Protein 5MX9 (pdb70)

Radius of gyration: 18.73 Å; Cα contacts (8 Å, |Δi|>4): 719; chains: 1; bounding box: 42×49×56 Å

Secondary structure (DSSP, 8-state):
-PPBPS-TT-EESS-TTTS--EEEEEEEE-S--GGGSGGGT-SS-S-TTGGG-TT-EEESSEE-S-SSHHHHHHHHT-SSHHHH--TTTGGGB--HHHHHHHTT-EEEEEESSS--TTTTTTS-GGGEEE-SSTTT-S---SSTT----GGGGGTTHHHHHHHTTTS-EEEEEE--TT--S-GGGSS-GGG--SSS---SS-GGGS-HHHHHHHHHHHHHHHHHHHHHHHHHHHTTTTTSEEEEEEEES---EESGGG-EES---TTT--GGGTB--EEEEESSTTS-BPPTT--EEGGGHHHHHHHHTTEE-GGGTT---SB-

Foldseek 3Di:
DAQAEAFPVKDQPDFLVHDFAAEEEEEAAAAAFLQCDVVQPNPDHLQVLLVPDPFKFKANAEWFLFQHQLRGLLQLFALQHSVRDDSVCSLRYDTLVNVCVVNPAAAAEEALADASSNNCVVPDPVRYYYQQACVQFVAQPLDPVSGGALLSVLPPVVVVCVVVPSGHYYYYRYHNQQAAPQLQRLDHCVLLPDDDADGDRPLLPDDQVNLVSSSSSSSNSVSVSQSVVVVSQVVCVVRHWYKYKYKYNWHFDRQVVHDGGIRDGPVDGDRRGIRIMMMMGTDDVVWAFDDSHPNYYSSQNSVQVCVSSNMDGPSCNPPDHRTD

Solvent-accessible surface area: 13121 Å² total; per-residue (Å²): 121,111,41,85,105,43,0,153,88,11,76,6,79,35,96,36,111,117,50,80,20,19,0,0,0,0,0,0,0,1,0,2,11,7,61,11,0,39,72,41,66,48,84,58,95,0,0,40,64,2,50,166,29,133,62,31,13,20,0,38,92,4,49,0,1,1,7,31,12,52,73,0,0,11,4,1,0,11,1,40,5,60,145,101,19,62,63,110,53,16,92,112,25,1,10,0,0,14,0,0,48,107,50,49,4,13,2,5,0,22,0,1,19,32,67,5,63,15,4,9,75,75,18,73,93,110,27,60,76,54,17,80,47,70,125,53,1,100,43,4,136,73,16,125,89,92,27,8,15,18,35,0,0,21,71,35,0,71,108,39,5,82,85,29,104,38,99,1,0,0,0,0,0,0,1,38,6,1,57,8,50,10,2,32,64,38,16,17,152,132,29,49,145,25,107,84,43,21,137,27,100,98,9,73,168,16,108,98,81,9,2,16,1,1,0,0,0,1,0,11,20,5,1,13,2,0,9,89,0,2,82,26,0,91,99,30,67,88,96,4,12,0,0,0,0,0,0,0,0,0,0,0,1,1,18,58,155,57,38,66,67,36,42,61,79,58,89,145,18,40,152,27,0,37,35,0,0,0,0,3,7,18,49,62,103,61,10,109,53,28,62,57,98,37,120,4,41,1,37,3,0,0,4,0,0,3,77,0,0,37,6,74,6,36,97,7,155,142,58,59,7,0,6,141

Organism: Escherichia coli (NCBI:txid562)

CATH classification: 3.40.720.10

Sequence (324 aa):
GPTIYHAKDAVQTTKPSERKPRLVVFVVGETARADHVQFNGYGRETFPQLAKVDGLANFSQVTTSCCGTSTAYSVPCMFSYLGQDDYDVDTAKYQENVLDTLDRLGVGILWRDNNSDSKGVMDKLPATQYFDYKSATNNTICNTNPYNECRDVGMLVGLDDYVSANNGKDMLIMLHQQMGNHGPAYFKRYDEQFAKFTPVCEGNELAKCEHQSLINAYDNALLATDDFIAKSSIDWLKTHEANYDVAMLYVSDHGESLGENGVYLHGMPNAFAPKEQRAVPAFFWSNNTTFKPTASSDTVLTHDAITPTLLKLFDVTAGKVKDRAAFIQ

B-factor: mean 14.14, std 8.19, range [5.67, 69.53]

Structure (mmCIF, N/CA/C/O backbone):
data_5MX9
#
_entry.id   5MX9
#
_cell.length_a   44.818
_cell.length_b   53.310
_cell.length_c   117.509
_cell.angle_alpha   90.00
_cell.angle_beta   90.00
_cell.angle_gamma   90.00
#
_symmetry.space_group_name_H-M   'P 21 21 21'
#
loop_
_entity.id
_entity.type
_entity.pdbx_description
1 polymer 'Phosphatidylethanolamine transferase Mcr-2'
2 non-polymer 'ZINC ION'
3 non-polymer GLYCEROL
4 water water
#
loop_
_atom_site.group_PDB
_atom_site.id
_atom_site.type_symbol
_atom_site.label_atom_id
_atom_site.label_alt_id
_atom_site.label_comp_id
_atom_site.label_asym_id
_atom_site.label_entity_id
_atom_site.label_seq_id
_atom_site.pdbx_PDB_ins_code
_atom_site.Cartn_x
_atom_site.Cartn_y
_atom_site.Cartn_z
_atom_site.occupancy
_atom_site.B_iso_or_equiv
_atom_site.auth_seq_id
_atom_site.auth_comp_id
_atom_site.auth_asym_id
_atom_site.auth_atom_id
_atom_site.pdbx_PDB_model_num
ATOM 1 N N . GLY A 1 1 ? -17.377 -28.582 -11.829 1.00 30.88 217 GLY A N 1
ATOM 2 C CA . GLY A 1 1 ? -16.596 -28.625 -10.605 1.00 30.11 217 GLY A CA 1
ATOM 3 C C . GLY A 1 1 ? -16.682 -27.292 -9.910 1.00 26.70 217 GLY A C 1
ATOM 4 O O . GLY A 1 1 ? -17.371 -26.391 -10.393 1.00 23.26 217 GLY A O 1
ATOM 7 N N . PRO A 1 2 ? -16.004 -27.157 -8.768 1.00 21.66 218 PRO A N 1
ATOM 8 C CA . PRO A 1 2 ? -16.036 -25.924 -8.000 1.00 21.90 218 PRO A CA 1
ATOM 9 C C . PRO A 1 2 ? -15.278 -24.815 -8.720 1.00 14.91 218 PRO A C 1
ATOM 10 O O . PRO A 1 2 ? -14.581 -25.056 -9.700 1.00 20.91 218 PRO A O 1
ATOM 21 N N . THR A 1 3 ? -15.401 -23.645 -8.195 1.00 17.74 219 THR A N 1
ATOM 22 C CA . THR A 1 3 ? -14.576 -22.521 -8.657 1.00 13.91 219 THR A CA 1
ATOM 23 C C . THR A 1 3 ? -13.131 -22.945 -8.570 1.00 12.42 219 THR A C 1
ATOM 24 O O . THR A 1 3 ? -12.750 -23.606 -7.633 1.00 17.19 219 THR A O 1
ATOM 35 N N . ILE A 1 4 ? -12.358 -22.574 -9.571 1.00 13.00 220 ILE A N 1
ATOM 36 C CA . ILE A 1 4 ? -10.931 -22.873 -9.619 1.00 13.60 220 ILE A CA 1
ATOM 37 C C . ILE A 1 4 ? -10.184 -21.684 -9.034 1.00 12.31 220 ILE A C 1
ATOM 38 O O . ILE A 1 4 ? -10.271 -20.567 -9.557 1.00 12.43 220 ILE A O 1
ATOM 54 N N . TYR A 1 5 ? -9.446 -21.922 -7.955 1.00 12.42 221 TYR A N 1
ATOM 55 C CA . TYR A 1 5 ? -8.741 -20.848 -7.275 1.00 11.94 221 TYR A CA 1
ATOM 56 C C . TYR A 1 5 ? -7.331 -20.696 -7.825 1.00 10.83 221 TYR A C 1
ATOM 57 O O . TYR A 1 5 ? -6.720 -21.656 -8.305 1.00 14.08 221 TYR A O 1
ATOM 75 N N . HIS A 1 6 ? -6.835 -19.459 -7.779 1.00 10.82 222 HIS A N 1
ATOM 76 C CA . HIS A 1 6 ? -5.494 -19.131 -8.237 1.00 10.74 222 HIS A CA 1
ATOM 77 C C . HIS A 1 6 ? -4.687 -18.328 -7.231 1.00 11.32 222 HIS A C 1
ATOM 78 O O . HIS A 1 6 ? -3.469 -18.200 -7.407 1.00 12.32 222 HIS A O 1
ATOM 92 N N . ALA A 1 7 ? -5.318 -17.788 -6.193 1.00 10.14 223 ALA A N 1
ATOM 93 C CA . ALA A 1 7 ? -4.650 -16.902 -5.252 1.00 10.32 223 ALA A CA 1
ATOM 94 C C . ALA A 1 7 ? -5.133 -17.152 -3.833 1.00 10.69 223 ALA A C 1
ATOM 95 O O . ALA A 1 7 ? -5.322 -16.215 -3.048 1.00 11.61 223 ALA A O 1
ATOM 102 N N . LYS A 1 8 ? -5.328 -18.422 -3.476 1.00 12.08 224 LYS A N 1
ATOM 103 C CA . LYS A 1 8 ? -5.674 -18.728 -2.092 1.00 13.68 224 LYS A CA 1
ATOM 104 C C . LYS A 1 8 ? -4.581 -18.279 -1.136 1.00 14.27 224 LYS A C 1
ATOM 105 O O . LYS A 1 8 ? -4.863 -18.004 0.038 1.00 16.75 224 LYS A O 1
ATOM 124 N N . ASP A 1 9 ? -3.338 -18.194 -1.620 1.00 13.20 225 ASP A N 1
ATOM 125 C CA . ASP A 1 9 ? -2.190 -17.706 -0.863 1.00 12.77 225 ASP A CA 1
ATOM 126 C C . ASP A 1 9 ? -2.120 -16.186 -0.784 1.00 13.13 225 ASP A C 1
ATOM 127 O O . ASP A 1 9 ? -1.132 -15.659 -0.259 1.00 15.25 225 ASP A O 1
ATOM 136 N N . ALA A 1 10 ? -3.111 -15.465 -1.291 1.00 11.08 226 ALA A N 1
ATOM 137 C CA . ALA A 1 10 ? -3.049 -14.011 -1.244 1.00 10.30 226 ALA A CA 1
ATOM 138 C C . ALA A 1 10 ? -3.110 -13.518 0.197 1.00 11.04 226 ALA A C 1
ATOM 139 O O . ALA A 1 10 ? -3.865 -14.042 1.021 1.00 12.18 226 ALA A O 1
ATOM 146 N N . VAL A 1 11 ? -2.311 -12.497 0.498 1.00 9.86 227 VAL A N 1
ATOM 147 C CA . VAL A 1 11 ? -2.294 -11.893 1.823 1.00 10.66 227 VAL A CA 1
ATOM 148 C C . VAL A 1 11 ? -2.131 -10.387 1.664 1.00 10.46 227 VAL A C 1
ATOM 149 O O . VAL A 1 11 ? -1.398 -9.915 0.787 1.00 10.54 227 VAL A O 1
ATOM 162 N N . GLN A 1 12 ? -2.849 -9.628 2.487 1.00 10.13 228 GLN A N 1
ATOM 163 C CA . GLN A 1 12 ? -2.742 -8.175 2.489 1.00 10.11 228 GLN A CA 1
ATOM 164 C C . GLN A 1 12 ? -1.731 -7.766 3.554 1.00 10.24 228 GLN A C 1
ATOM 165 O O . GLN A 1 12 ? -1.950 -7.987 4.750 1.00 12.25 228 GLN A O 1
ATOM 179 N N . THR A 1 13 ? -0.620 -7.173 3.118 1.00 10.46 229 THR A N 1
ATOM 180 C CA . THR A 1 13 ? 0.514 -6.972 4.012 1.00 11.17 229 THR A CA 1
ATOM 181 C C . THR A 1 13 ? 0.383 -5.741 4.902 1.00 10.54 229 THR A C 1
ATOM 182 O O . THR A 1 13 ? 1.052 -5.676 5.939 1.00 11.73 229 THR A O 1
ATOM 193 N N . THR A 1 14 ? -0.434 -4.763 4.520 1.00 11.21 230 THR A N 1
ATOM 194 C CA . THR A 1 14 ? -0.820 -3.669 5.403 1.00 11.19 230 THR A CA 1
ATOM 195 C C . THR A 1 14 ? -2.328 -3.496 5.317 1.00 10.50 230 THR A C 1
ATOM 196 O O . THR A 1 14 ? -2.916 -3.663 4.246 1.00 12.63 230 THR A O 1
ATOM 207 N N . LYS A 1 15 ? -2.940 -3.189 6.432 1.00 12.35 231 LYS A N 1
ATOM 208 C CA . LYS A 1 15 ? -4.403 -3.068 6.524 1.00 14.17 231 LYS A CA 1
ATOM 209 C C . LYS A 1 15 ? -4.864 -1.648 6.749 1.00 10.91 231 LYS A C 1
ATOM 210 O O . LYS A 1 15 ? -4.152 -0.858 7.263 1.00 12.23 231 LYS A O 1
ATOM 229 N N . PRO A 1 16 ? -6.085 -1.351 6.350 1.00 11.57 232 PRO A N 1
ATOM 230 C CA . PRO A 1 16 ? -6.603 0.005 6.583 1.00 12.03 232 PRO A CA 1
ATOM 231 C C . PRO A 1 16 ? -6.761 0.353 8.055 1.00 13.28 232 PRO A C 1
ATOM 232 O O . PRO A 1 16 ? -7.026 1.519 8.367 1.00 15.83 232 PRO A O 1
ATOM 243 N N . SER A 1 17 ? -6.614 -0.611 8.965 1.00 12.70 233 SER A N 1
ATOM 244 C CA . SER A 1 17 ? -6.579 -0.297 10.389 1.00 14.36 233 SER A CA 1
ATOM 245 C C . SER A 1 17 ? -5.251 0.321 10.814 1.00 13.90 233 SER A C 1
ATOM 246 O O . SER A 1 17 ? -5.201 1.037 11.824 1.00 16.61 233 SER A O 1
ATOM 254 N N . GLU A 1 18 ? -4.171 0.053 10.073 1.00 14.07 234 GLU A N 1
ATOM 255 C CA . GLU A 1 18 ? -2.826 0.451 10.475 1.00 13.95 234 GLU A CA 1
ATOM 256 C C . GLU A 1 18 ? -2.239 1.572 9.636 1.00 13.94 234 GLU A C 1
ATOM 257 O O . GLU A 1 18 ? -1.242 2.175 10.045 1.00 16.06 234 GLU A O 1
ATOM 269 N N . ARG A 1 19 ? -2.816 1.849 8.474 1.00 12.60 235 ARG A N 1
ATOM 270 C CA . ARG A 1 19 ? -2.380 2.934 7.612 1.00 12.45 235 ARG A CA 1
ATOM 271 C C . ARG A 1 19 ? -3.622 3.519 6.963 1.00 12.58 235 ARG A C 1
ATOM 272 O O . ARG A 1 19 ? -4.724 2.987 7.113 1.00 14.05 235 ARG A O 1
ATOM 293 N N . LYS A 1 20 ? -3.449 4.617 6.240 1.00 12.77 236 LYS A N 1
ATOM 294 C CA . LYS A 1 20 ? -4.593 5.313 5.670 1.00 11.89 236 LYS A CA 1
ATOM 295 C C . LYS A 1 20 ? -5.351 4.373 4.737 1.00 11.28 236 LYS A C 1
ATOM 296 O O . LYS A 1 20 ? -4.724 3.681 3.921 1.00 10.71 236 LYS A O 1
ATOM 315 N N . PRO A 1 21 ? -6.679 4.303 4.827 1.00 10.78 237 PRO A N 1
ATOM 316 C CA . PRO A 1 21 ? -7.429 3.469 3.882 1.00 10.41 237 PRO A CA 1
ATOM 317 C C . PRO A 1 21 ? -7.278 4.009 2.468 1.00 9.96 237 PRO A C 1
ATOM 318 O O . PRO A 1 21 ? -6.976 5.185 2.253 1.00 10.32 237 PRO A O 1
ATOM 329 N N . ARG A 1 22 ? -7.478 3.120 1.496 1.00 9.46 238 ARG A N 1
ATOM 330 C CA . ARG A 1 22 ? -7.255 3.415 0.090 1.00 8.72 238 ARG A CA 1
ATOM 331 C C . ARG A 1 22 ? -8.555 3.303 -0.688 1.00 8.88 238 ARG A C 1
ATOM 332 O O . ARG A 1 22 ? -9.333 2.366 -0.486 1.00 10.16 238 ARG A O 1
ATOM 353 N N . LEU A 1 23 ? -8.775 4.268 -1.576 1.00 8.70 239 LEU A N 1
ATOM 354 C CA . LEU A 1 23 ? -9.988 4.370 -2.379 1.00 8.55 239 LEU A CA 1
ATOM 355 C C . LEU A 1 23 ? -9.557 4.539 -3.828 1.00 8.76 239 LEU A C 1
ATOM 356 O O . LEU A 1 23 ? -8.887 5.522 -4.167 1.00 8.99 239 LEU A O 1
ATOM 372 N N . VAL A 1 24 ? -9.911 3.569 -4.670 1.00 8.15 240 VAL A N 1
ATOM 373 C CA . VAL A 1 24 ? -9.440 3.509 -6.048 1.00 8.03 240 VAL A CA 1
ATOM 374 C C . VAL A 1 24 ? -10.643 3.435 -6.972 1.00 7.77 240 VAL A C 1
ATOM 375 O O . VAL A 1 24 ? -11.566 2.653 -6.729 1.00 8.21 240 VAL A O 1
ATOM 388 N N . VAL A 1 25 ? -10.626 4.238 -8.035 1.00 7.79 241 VAL A N 1
ATOM 389 C CA . VAL A 1 25 ? -11.559 4.093 -9.147 1.00 7.80 241 VAL A CA 1
ATOM 390 C C . VAL A 1 25 ? -10.790 3.499 -10.316 1.00 7.59 241 VAL A C 1
ATOM 391 O O . VAL A 1 25 ? -9.767 4.052 -10.734 1.00 8.17 241 VAL A O 1
ATOM 404 N N . PHE A 1 26 ? -11.276 2.372 -10.834 1.00 7.26 242 PHE A N 1
ATOM 405 C CA . PHE A 1 26 ? -10.769 1.767 -12.060 1.00 7.31 242 PHE A CA 1
ATOM 406 C C . PHE A 1 26 ? -11.808 2.041 -13.141 1.00 7.01 242 PHE A C 1
ATOM 407 O O . PHE A 1 26 ? -12.897 1.445 -13.135 1.00 7.46 242 PHE A O 1
ATOM 424 N N . VAL A 1 27 ? -11.485 2.964 -14.045 1.00 7.05 243 VAL A N 1
ATOM 425 C CA . VAL A 1 27 ? -12.312 3.189 -15.225 1.00 7.10 243 VAL A CA 1
ATOM 426 C C . VAL A 1 27 ? -11.958 2.106 -16.234 1.00 7.43 243 VAL A C 1
ATOM 427 O O . VAL A 1 27 ? -10.838 2.067 -16.754 1.00 7.74 243 VAL A O 1
ATOM 440 N N . VAL A 1 28 ? -12.913 1.218 -16.498 1.00 7.36 244 VAL A N 1
ATOM 441 C CA . VAL A 1 28 ? -12.771 0.178 -17.504 1.00 7.28 244 VAL A CA 1
ATOM 442 C C . VAL A 1 28 ? -13.246 0.811 -18.809 1.00 6.99 244 VAL A C 1
ATOM 443 O O . VAL A 1 28 ? -14.450 0.976 -19.041 1.00 7.42 244 VAL A O 1
ATOM 456 N N . GLY A 1 29 ? -12.285 1.234 -19.634 1.00 7.41 245 GLY A N 1
ATOM 457 C CA . GLY A 1 29 ? -12.569 1.988 -20.835 1.00 7.20 245 GLY A CA 1
ATOM 458 C C . GLY A 1 29 ? -13.069 1.121 -21.972 1.00 7.05 245 GLY A C 1
ATOM 459 O O . GLY A 1 29 ? -13.167 -0.103 -21.871 1.00 8.30 245 GLY A O 1
ATOM 463 N N . GLU A 1 30 ? -13.371 1.776 -23.093 1.00 7.12 246 GLU A N 1
ATOM 464 C CA . GLU A 1 30 ? -14.142 1.122 -24.146 1.00 7.61 246 GLU A CA 1
ATOM 465 C C . GLU A 1 30 ? -13.779 1.705 -25.504 1.00 7.15 246 GLU A C 1
ATOM 466 O O . GLU A 1 30 ? -14.045 2.883 -25.757 1.00 7.12 246 GLU A O 1
ATOM 478 N N . THR A 1 31 ? -13.183 0.885 -26.374 1.00 6.59 247 THR A N 1
ATOM 479 C CA . THR A 1 31 ? -13.013 1.179 -27.798 1.00 7.16 247 THR A CA 1
ATOM 480 C C . THR A 1 31 ? -12.004 2.303 -28.067 1.00 7.20 247 THR A C 1
ATOM 481 O O . THR A 1 31 ? -11.844 2.734 -29.212 1.00 11.14 247 THR A O 1
ATOM 492 N N . ALA A 1 32 ? -11.262 2.752 -27.056 1.00 8.14 248 ALA A N 1
ATOM 493 C CA . ALA A 1 32 ? -10.296 3.835 -27.240 1.00 7.51 248 ALA A CA 1
ATOM 494 C C . ALA A 1 32 ? -8.968 3.307 -27.779 1.00 7.17 248 ALA A C 1
ATOM 495 O O . ALA A 1 32 ? -8.426 2.320 -27.266 1.00 8.75 248 ALA A O 1
ATOM 502 N N . ARG A 1 33 ? -8.441 3.989 -28.800 1.00 7.74 249 ARG A N 1
ATOM 503 C CA . ARG A 1 33 ? -7.171 3.658 -29.445 1.00 8.57 249 ARG A CA 1
ATOM 504 C C . ARG A 1 33 ? -6.031 4.474 -28.852 1.00 7.62 249 ARG A C 1
ATOM 505 O O . ARG A 1 33 ? -6.127 5.700 -28.746 1.00 8.01 249 ARG A O 1
ATOM 526 N N . ALA A 1 34 ? -4.906 3.806 -28.568 1.00 7.59 250 ALA A N 1
ATOM 527 C CA . ALA A 1 34 ? -3.726 4.516 -28.079 1.00 7.90 250 ALA A CA 1
ATOM 528 C C . ALA A 1 34 ? -3.294 5.618 -29.033 1.00 7.72 250 ALA A C 1
ATOM 529 O O . ALA A 1 34 ? -2.894 6.704 -28.591 1.00 8.84 250 ALA A O 1
ATOM 536 N N . ASP A 1 35 ? -3.356 5.362 -30.340 1.00 7.71 251 ASP A N 1
ATOM 537 C CA . ASP A 1 35 ? -2.820 6.317 -31.301 1.00 8.80 251 ASP A CA 1
ATOM 538 C C . ASP A 1 35 ? -3.722 7.523 -31.536 1.00 8.45 251 ASP A C 1
ATOM 539 O O . ASP A 1 35 ? -3.361 8.389 -32.336 1.00 9.18 251 ASP A O 1
ATOM 548 N N . HIS A 1 36 ? -4.888 7.598 -30.885 1.00 7.53 252 HIS A N 1
ATOM 549 C CA . HIS A 1 36 ? -5.720 8.796 -30.914 1.00 7.39 252 HIS A CA 1
ATOM 550 C C . HIS A 1 36 ? -5.623 9.607 -29.628 1.00 7.74 252 HIS A C 1
ATOM 551 O O . HIS A 1 36 ? -6.475 10.465 -29.380 1.00 8.79 252 HIS A O 1
ATOM 565 N N . VAL A 1 37 ? -4.585 9.372 -28.826 1.00 8.03 253 VAL A N 1
ATOM 566 C CA . VAL A 1 37 ? -4.289 10.146 -27.625 1.00 7.65 253 VAL A CA 1
ATOM 567 C C . VAL A 1 37 ? -3.060 10.999 -27.921 1.00 8.08 253 VAL A C 1
ATOM 568 O O . VAL A 1 37 ? -2.038 10.477 -28.386 1.00 8.35 253 VAL A O 1
ATOM 581 N N . GLN A 1 38 ? -3.143 12.309 -27.659 1.00 8.29 254 GLN A N 1
ATOM 582 C CA . GLN A 1 38 ? -2.020 13.171 -28.035 1.00 8.91 254 GLN A CA 1
ATOM 583 C C . GLN A 1 38 ? -0.735 12.815 -27.292 1.00 8.64 254 GLN A C 1
ATOM 584 O O . GLN A 1 38 ? 0.362 13.004 -27.835 1.00 9.86 254 GLN A O 1
ATOM 598 N N . PHE A 1 39 ? -0.843 12.284 -26.068 1.00 8.82 255 PHE A N 1
ATOM 599 C CA . PHE A 1 39 ? 0.343 11.865 -25.324 1.00 9.95 255 PHE A CA 1
ATOM 600 C C . PHE A 1 39 ? 1.142 10.823 -26.091 1.00 8.82 255 PHE A C 1
ATOM 601 O O . PHE A 1 39 ? 2.362 10.719 -25.909 1.00 11.64 255 PHE A O 1
ATOM 618 N N . ASN A 1 40 ? 0.476 10.045 -26.940 1.00 9.42 256 ASN A N 1
ATOM 619 C CA . ASN A 1 40 ? 1.086 8.965 -27.700 1.00 9.21 256 ASN A CA 1
ATOM 620 C C . ASN A 1 40 ? 1.447 9.373 -29.121 1.00 10.78 256 ASN A C 1
ATOM 621 O O . ASN A 1 40 ? 1.887 8.522 -29.905 1.00 11.97 256 ASN A O 1
ATOM 632 N N . GLY A 1 41 ? 1.275 10.644 -29.472 1.00 10.43 257 GLY A N 1
ATOM 633 C CA . GLY A 1 41 ? 1.683 11.138 -30.776 1.00 10.78 257 GLY A CA 1
ATOM 634 C C . GLY A 1 41 ? 0.562 11.622 -31.671 1.00 9.88 257 GLY A C 1
ATOM 635 O O . GLY A 1 41 ? 0.856 12.137 -32.757 1.00 10.38 257 GLY A O 1
ATOM 639 N N . TYR A 1 42 ? -0.708 11.483 -31.288 1.00 8.85 258 TYR A N 1
ATOM 640 C CA . TYR A 1 42 ? -1.796 11.949 -32.141 1.00 9.11 258 TYR A CA 1
ATOM 641 C C . TYR A 1 42 ? -1.712 13.458 -32.325 1.00 9.24 258 TYR A C 1
ATOM 642 O O . TYR A 1 42 ? -1.472 14.203 -31.373 1.00 10.11 258 TYR A O 1
ATOM 660 N N . GLY A 1 43 ? -1.945 13.908 -33.557 1.00 9.69 259 GLY A N 1
ATOM 661 C CA . GLY A 1 43 ? -1.824 15.318 -33.886 1.00 10.98 259 GLY A CA 1
ATOM 662 C C . GLY A 1 43 ? -3.090 16.115 -33.660 1.00 13.35 259 GLY A C 1
ATOM 663 O O . GLY A 1 43 ? -3.415 17.013 -34.443 1.00 23.96 259 GLY A O 1
ATOM 667 N N . ARG A 1 44 ? -3.838 15.785 -32.625 1.00 10.48 260 ARG A N 1
ATOM 668 C CA . ARG A 1 44 ? -5.032 16.485 -32.227 1.00 9.99 260 ARG A CA 1
ATOM 669 C C . ARG A 1 44 ? -5.132 16.283 -30.696 1.00 8.93 260 ARG A C 1
ATOM 670 O O . ARG A 1 44 ? -4.866 15.191 -30.174 1.00 9.56 260 ARG A O 1
ATOM 691 N N . GLU A 1 45 ? -5.530 17.322 -29.983 1.00 9.91 261 GLU A N 1
ATOM 692 C CA . GLU A 1 45 ? -5.616 17.239 -28.528 1.00 10.00 261 GLU A CA 1
ATOM 693 C C . GLU A 1 45 ? -6.971 16.663 -28.128 1.00 9.49 261 GLU A C 1
ATOM 694 O O . GLU A 1 45 ? -7.955 17.383 -27.936 1.00 11.37 261 GLU A O 1
ATOM 706 N N . THR A 1 46 ? -7.016 15.343 -27.989 1.00 8.44 262 THR A N 1
ATOM 707 C CA . THR A 1 46 ? -8.228 14.633 -27.609 1.00 7.87 262 THR A CA 1
ATOM 708 C C . THR A 1 46 ? -8.385 14.498 -26.101 1.00 7.70 262 THR A C 1
ATOM 709 O O . THR A 1 46 ? -9.490 14.190 -25.634 1.00 8.29 262 THR A O 1
ATOM 720 N N . PHE A 1 47 ? -7.318 14.721 -25.331 1.00 7.81 263 PHE A N 1
ATOM 721 C CA . PHE A 1 47 ? -7.375 14.657 -23.871 1.00 8.30 263 PHE A CA 1
ATOM 722 C C . PHE A 1 47 ? -6.889 15.967 -23.258 1.00 8.41 263 PHE A C 1
ATOM 723 O O . PHE A 1 47 ? -5.884 16.002 -22.534 1.00 9.32 263 PHE A O 1
ATOM 740 N N . PRO A 1 48 ? -7.587 17.075 -23.535 1.00 8.80 264 PRO A N 1
ATOM 741 C CA . PRO A 1 48 ? -7.114 18.369 -23.028 1.00 10.03 264 PRO A CA 1
ATOM 742 C C . PRO A 1 48 ? -7.200 18.502 -21.523 1.00 9.62 264 PRO A C 1
ATOM 743 O O . PRO A 1 48 ? -6.346 19.169 -20.932 1.00 11.04 264 PRO A O 1
ATOM 754 N N . GLN A 1 49 ? -8.199 17.906 -20.877 1.00 9.19 265 GLN A N 1
ATOM 755 C CA . GLN A 1 49 ? -8.309 18.059 -19.428 1.00 9.25 265 GLN A CA 1
ATOM 756 C C . GLN A 1 49 ? -7.252 17.233 -18.707 1.00 9.12 265 GLN A C 1
ATOM 757 O O . GLN A 1 49 ? -6.592 17.728 -17.783 1.00 10.68 265 GLN A O 1
ATOM 771 N N . LEU A 1 50 ? -7.057 15.979 -19.124 1.00 9.24 266 LEU A N 1
ATOM 772 C CA . LEU A 1 50 ? -6.016 15.172 -18.497 1.00 9.47 266 LEU A CA 1
ATOM 773 C C . LEU A 1 50 ? -4.630 15.757 -18.730 1.00 9.92 266 LEU A C 1
ATOM 774 O O . LEU A 1 50 ? -3.734 15.566 -17.900 1.00 10.82 266 LEU A O 1
ATOM 790 N N . ALA A 1 51 ? -4.435 16.485 -19.835 1.00 9.76 267 ALA A N 1
ATOM 791 C CA . ALA A 1 51 ? -3.151 17.133 -20.088 1.00 11.11 267 ALA A CA 1
ATOM 792 C C . ALA A 1 51 ? -2.789 18.144 -19.010 1.00 11.95 267 ALA A C 1
ATOM 793 O O . ALA A 1 51 ? -1.612 18.503 -18.883 1.00 14.53 267 ALA A O 1
ATOM 800 N N . LYS A 1 52 ? -3.757 18.599 -18.247 1.00 11.94 268 LYS A N 1
ATOM 801 C CA . LYS A 1 52 ? -3.528 19.613 -17.226 1.00 12.59 268 LYS A CA 1
ATOM 802 C C . LYS A 1 52 ? -3.532 19.057 -15.806 1.00 12.50 268 LYS A C 1
ATOM 803 O O . LYS A 1 52 ? -3.461 19.807 -14.883 1.00 16.17 268 LYS A O 1
ATOM 822 N N . VAL A 1 53 ? -3.642 17.739 -15.641 1.00 12.25 269 VAL A N 1
ATOM 823 C CA . VAL A 1 53 ? -3.714 17.138 -14.315 1.00 12.90 269 VAL A CA 1
ATOM 824 C C . VAL A 1 53 ? -2.303 16.820 -13.839 1.00 13.12 269 VAL A C 1
ATOM 825 O O . VAL A 1 53 ? -1.610 15.987 -14.434 1.00 14.78 269 VAL A O 1
ATOM 838 N N . ASP A 1 54 ? -1.884 17.476 -12.759 1.00 15.17 270 ASP A N 1
ATOM 839 C CA . ASP A 1 54 ? -0.598 17.172 -12.149 1.00 17.80 270 ASP A CA 1
ATOM 840 C C . ASP A 1 54 ? -0.591 15.732 -11.652 1.00 15.23 270 ASP A C 1
ATOM 841 O O . ASP A 1 54 ? -1.535 15.283 -10.996 1.00 18.21 270 ASP A O 1
ATOM 850 N N . GLY A 1 55 ? 0.472 15.004 -11.978 1.00 19.61 271 GLY A N 1
ATOM 851 C CA . GLY A 1 55 ? 0.604 13.638 -11.523 1.00 22.28 271 GLY A CA 1
ATOM 852 C C . GLY A 1 55 ? -0.097 12.602 -12.368 1.00 19.21 271 GLY A C 1
ATOM 853 O O . GLY A 1 55 ? -0.136 11.431 -11.975 1.00 23.95 271 GLY A O 1
ATOM 857 N N . LEU A 1 56 ? -0.661 12.985 -13.507 1.00 15.55 272 LEU A N 1
ATOM 858 C CA . LEU A 1 56 ? -1.292 12.017 -14.395 1.00 14.71 272 LEU A CA 1
ATOM 859 C C . LEU A 1 56 ? -0.209 11.329 -15.220 1.00 13.93 272 LEU A C 1
ATOM 860 O O . LEU A 1 56 ? 0.536 11.993 -15.953 1.00 17.91 272 LEU A O 1
ATOM 876 N N . ALA A 1 57 ? -0.115 10.006 -15.098 1.00 10.37 273 ALA A N 1
ATOM 877 C CA . ALA A 1 57 ? 0.819 9.203 -15.875 1.00 10.01 273 ALA A CA 1
ATOM 878 C C . ALA A 1 57 ? 0.091 8.570 -17.052 1.00 8.62 273 ALA A C 1
ATOM 879 O O . ALA A 1 57 ? -1.033 8.075 -16.910 1.00 9.73 273 ALA A O 1
ATOM 886 N N . ASN A 1 58 ? 0.731 8.608 -18.219 1.00 9.04 274 ASN A N 1
ATOM 887 C CA . ASN A 1 58 ? 0.227 7.991 -19.436 1.00 8.64 274 ASN A CA 1
ATOM 888 C C . ASN A 1 58 ? 1.155 6.850 -19.824 1.00 9.06 274 ASN A C 1
ATOM 889 O O . ASN A 1 58 ? 2.377 6.997 -19.759 1.00 11.68 274 ASN A O 1
ATOM 900 N N . PHE A 1 59 ? 0.591 5.725 -20.256 1.00 8.29 275 PHE A N 1
ATOM 901 C CA . PHE A 1 59 ? 1.381 4.568 -20.665 1.00 8.57 275 PHE A CA 1
ATOM 902 C C . PHE A 1 59 ? 1.251 4.389 -22.169 1.00 8.13 275 PHE A C 1
ATOM 903 O O . PHE A 1 59 ? 0.157 4.128 -22.671 1.00 7.85 275 PHE A O 1
ATOM 920 N N . SER A 1 60 ? 2.365 4.520 -22.879 1.00 8.46 276 SER A N 1
ATOM 921 C CA . SER A 1 60 ? 2.358 4.597 -24.333 1.00 9.19 276 SER A CA 1
ATOM 922 C C . SER A 1 60 ? 2.541 3.257 -25.041 1.00 9.08 276 SER A C 1
ATOM 923 O O . SER A 1 60 ? 2.445 3.214 -26.273 1.00 12.01 276 SER A O 1
ATOM 931 N N . GLN A 1 61 ? 2.782 2.165 -24.318 1.00 8.99 277 GLN A N 1
ATOM 932 C CA . GLN A 1 61 ? 3.108 0.881 -24.948 1.00 9.04 277 GLN A CA 1
ATOM 933 C C . GLN A 1 61 ? 2.259 -0.252 -24.380 1.00 8.83 277 GLN A C 1
ATOM 934 O O . GLN A 1 61 ? 2.775 -1.309 -23.998 1.00 9.57 277 GLN A O 1
ATOM 948 N N . VAL A 1 62 ? 0.938 -0.064 -24.344 1.00 8.03 278 VAL A N 1
ATOM 949 C CA . VAL A 1 62 ? 0.012 -1.052 -23.791 1.00 7.89 278 VAL A CA 1
ATOM 950 C C . VAL A 1 62 ? -0.784 -1.708 -24.912 1.00 7.81 278 VAL A C 1
ATOM 951 O O . VAL A 1 62 ? -1.313 -1.019 -25.795 1.00 8.79 278 VAL A O 1
ATOM 964 N N A THR A 1 63 ? -0.897 -3.037 -24.846 0.43 8.47 279 THR A N 1
ATOM 965 N N B THR A 1 63 ? -0.887 -3.031 -24.873 0.57 8.22 279 THR A N 1
ATOM 966 C CA A THR A 1 63 ? -1.651 -3.848 -25.795 0.43 7.43 279 THR A CA 1
ATOM 967 C CA B THR A 1 63 ? -1.745 -3.739 -25.811 0.57 12.64 279 THR A CA 1
ATOM 968 C C A THR A 1 63 ? -2.720 -4.646 -25.049 0.43 11.79 279 THR A C 1
ATOM 969 C C B THR A 1 63 ? -2.722 -4.637 -25.068 0.57 7.19 279 THR A C 1
ATOM 970 O O A THR A 1 63 ? -2.483 -5.134 -23.938 0.43 9.26 279 THR A O 1
ATOM 971 O O B THR A 1 63 ? -2.416 -5.199 -24.011 0.57 10.07 279 THR A O 1
ATOM 992 N N . SER A 1 64 ? -3.895 -4.786 -25.659 1.00 7.63 280 SER A N 1
ATOM 993 C CA . SER A 1 64 ? -5.007 -5.481 -25.037 1.00 8.11 280 SER A CA 1
ATOM 994 C C . SER A 1 64 ? -4.890 -6.994 -25.194 1.00 8.11 280 SER A C 1
ATOM 995 O O . SER A 1 64 ? -4.196 -7.512 -26.060 1.00 8.78 280 SER A O 1
ATOM 1004 N N A CYS A 1 65 ? -5.581 -7.721 -24.337 0.21 7.65 281 CYS A N 1
ATOM 1005 N N B CYS A 1 65 ? -5.632 -7.692 -24.323 0.79 8.19 281 CYS A N 1
ATOM 1006 C CA A CYS A 1 65 ? -5.582 -9.159 -24.544 0.21 9.07 281 CYS A CA 1
ATOM 1007 C CA B CYS A 1 65 ? -5.737 -9.146 -24.363 0.79 7.83 281 CYS A CA 1
ATOM 1008 C C A CYS A 1 65 ? -6.372 -9.524 -25.790 0.21 7.43 281 CYS A C 1
ATOM 1009 C C B CYS A 1 65 ? -6.525 -9.619 -25.576 0.79 8.81 281 CYS A C 1
ATOM 1010 O O A CYS A 1 65 ? -5.989 -10.439 -26.529 0.21 7.81 281 CYS A O 1
ATOM 1011 O O B CYS A 1 65 ? -6.302 -10.731 -26.061 0.79 9.93 281 CYS A O 1
ATOM 1025 N N . GLY A 1 66 ? -7.470 -8.813 -26.047 1.00 8.28 282 GLY A N 1
ATOM 1026 C CA . GLY A 1 66 ? -8.289 -9.135 -27.195 1.00 8.94 282 GLY A CA 1
ATOM 1027 C C . GLY A 1 66 ? -8.954 -7.902 -27.772 1.00 7.55 282 GLY A C 1
ATOM 1028 O O . GLY A 1 66 ? -8.599 -6.771 -27.435 1.00 7.42 282 GLY A O 1
ATOM 1033 N N . THR A 1 67 ? -9.953 -8.124 -28.624 1.00 7.51 283 THR A N 1
ATOM 1034 C CA . THR A 1 67 ? -10.481 -7.059 -29.470 1.00 7.92 283 THR A CA 1
ATOM 1035 C C . THR A 1 67 ? -11.964 -6.812 -29.267 1.00 7.37 283 THR A C 1
ATOM 1036 O O . THR A 1 67 ? -12.575 -6.108 -30.077 1.00 8.87 283 THR A O 1
ATOM 1047 N N . SER A 1 68 ? -12.572 -7.393 -28.243 1.00 7.99 284 SER A N 1
ATOM 1048 C CA . SER A 1 68 ? -13.955 -7.084 -27.936 1.00 7.87 284 SER A CA 1
ATOM 1049 C C . SER A 1 68 ? -14.129 -7.031 -26.429 1.00 7.69 284 SER A C 1
ATOM 1050 O O . SER A 1 68 ? -13.289 -7.499 -25.657 1.00 7.95 284 SER A O 1
ATOM 1058 N N . THR A 1 69 ? -15.264 -6.474 -26.021 1.00 8.20 285 THR A N 1
ATOM 1059 C CA . THR A 1 69 ? -15.578 -6.351 -24.608 1.00 8.45 285 THR A CA 1
ATOM 1060 C C . THR A 1 69 ? -15.764 -7.724 -23.964 1.00 7.40 285 THR A C 1
ATOM 1061 O O . THR A 1 69 ? -15.196 -8.007 -22.903 1.00 8.09 285 THR A O 1
ATOM 1071 N N . ALA A 1 70 ? -16.526 -8.607 -24.616 1.00 8.10 286 ALA A N 1
ATOM 1072 C CA . ALA A 1 70 ? -16.737 -9.949 -24.077 1.00 8.46 286 ALA A CA 1
ATOM 1073 C C . ALA A 1 70 ? -15.428 -10.714 -23.940 1.00 8.22 286 ALA A C 1
ATOM 1074 O O . ALA A 1 70 ? -15.256 -11.503 -23.003 1.00 8.79 286 ALA A O 1
ATOM 1081 N N . TYR A 1 71 ? -14.494 -10.509 -24.864 1.00 7.55 287 TYR A N 1
ATOM 1082 C CA . TYR A 1 71 ? -13.238 -11.247 -24.788 1.00 8.16 287 TYR A CA 1
ATOM 1083 C C . TYR A 1 71 ? -12.283 -10.610 -23.783 1.00 8.05 287 TYR A C 1
ATOM 1084 O O . TYR A 1 71 ? -11.713 -11.299 -22.928 1.00 8.07 287 TYR A O 1
ATOM 1102 N N . SER A 1 72 ? -12.097 -9.295 -23.872 1.00 7.07 288 SER A N 1
ATOM 1103 C CA . SER A 1 72 ? -11.060 -8.627 -23.095 1.00 7.50 288 SER A CA 1
ATOM 1104 C C . SER A 1 72 ? -11.417 -8.448 -21.627 1.00 7.13 288 SER A C 1
ATOM 1105 O O . SER A 1 72 ? -10.532 -8.568 -20.774 1.00 7.38 288 SER A O 1
ATOM 1113 N N . VAL A 1 73 ? -12.657 -8.077 -21.302 1.00 7.07 289 VAL A N 1
ATOM 1114 C CA . VAL A 1 73 ? -12.965 -7.702 -19.919 1.00 7.40 289 VAL A CA 1
ATOM 1115 C C . VAL A 1 73 ? -12.658 -8.822 -18.924 1.00 6.69 289 VAL A C 1
ATOM 1116 O O . VAL A 1 73 ? -11.982 -8.556 -17.919 1.00 7.52 289 VAL A O 1
ATOM 1129 N N . PRO A 1 74 ? -13.081 -10.069 -19.144 1.00 7.24 290 PRO A N 1
ATOM 1130 C CA . PRO A 1 74 ? -12.707 -11.106 -18.169 1.00 7.68 290 PRO A CA 1
ATOM 1131 C C . PRO A 1 74 ? -11.207 -11.316 -18.091 1.00 7.19 290 PRO A C 1
ATOM 1132 O O . PRO A 1 74 ? -10.675 -11.590 -17.009 1.00 7.97 290 PRO A O 1
ATOM 1143 N N . CYS A 1 75 ? -10.502 -11.165 -19.212 1.00 7.87 291 CYS A N 1
ATOM 1144 C CA . CYS A 1 75 ? -9.056 -11.327 -19.211 1.00 7.68 291 CYS A CA 1
ATOM 1145 C C . CYS A 1 75 ? -8.369 -10.231 -18.406 1.00 7.61 291 CYS A C 1
ATOM 1146 O O . CYS A 1 75 ? -7.346 -10.486 -17.762 1.00 8.71 291 CYS A O 1
ATOM 1153 N N . MET A 1 76 ? -8.938 -9.021 -18.402 1.00 7.42 292 MET A N 1
ATOM 1154 C CA . MET A 1 76 ? -8.360 -7.907 -17.655 1.00 7.63 292 MET A CA 1
ATOM 1155 C C . MET A 1 76 ? -8.313 -8.191 -16.159 1.00 7.38 292 MET A C 1
ATOM 1156 O O . MET A 1 76 ? -7.402 -7.728 -15.466 1.00 8.29 292 MET A O 1
ATOM 1170 N N . PHE A 1 77 ? -9.273 -8.960 -15.650 1.00 7.25 293 PHE A N 1
ATOM 1171 C CA . PHE A 1 77 ? -9.376 -9.263 -14.228 1.00 7.18 293 PHE A CA 1
ATOM 1172 C C . PHE A 1 77 ? -8.888 -10.666 -13.888 1.00 7.48 293 PHE A C 1
ATOM 1173 O O . PHE A 1 77 ? -8.999 -11.097 -12.736 1.00 8.29 293 PHE A O 1
ATOM 1190 N N . SER A 1 78 ? -8.335 -11.374 -14.864 1.00 7.71 294 SER A N 1
ATOM 1191 C CA . SER A 1 78 ? -7.938 -12.767 -14.736 1.00 8.16 294 SER A CA 1
ATOM 1192 C C . SER A 1 78 ? -6.580 -12.908 -14.051 1.00 7.82 294 SER A C 1
ATOM 1193 O O . SER A 1 78 ? -5.751 -11.990 -14.043 1.00 8.66 294 SER A O 1
ATOM 1201 N N . TYR A 1 79 ? -6.347 -14.098 -13.493 1.00 8.32 295 TYR A N 1
ATOM 1202 C CA . TYR A 1 79 ? -5.018 -14.495 -13.049 1.00 8.48 295 TYR A CA 1
ATOM 1203 C C . TYR A 1 79 ? -4.213 -15.202 -14.129 1.00 9.80 295 TYR A C 1
ATOM 1204 O O . TYR A 1 79 ? -3.008 -15.413 -13.941 1.00 11.75 295 TYR A O 1
ATOM 1222 N N . LEU A 1 80 ? -4.835 -15.579 -15.241 1.00 8.70 296 LEU A N 1
ATOM 1223 C CA . LEU A 1 80 ? -4.208 -16.529 -16.150 1.00 10.28 296 LEU A CA 1
ATOM 1224 C C . LEU A 1 80 ? -3.287 -15.890 -17.175 1.00 11.33 296 LEU A C 1
ATOM 1225 O O . LEU A 1 80 ? -2.383 -16.571 -17.679 1.00 11.65 296 LEU A O 1
ATOM 1241 N N . GLY A 1 81 ? -3.486 -14.620 -17.492 1.00 10.21 297 GLY A N 1
ATOM 1242 C CA . GLY A 1 81 ? -2.748 -13.981 -18.559 1.00 10.45 297 GLY A CA 1
ATOM 1243 C C . GLY A 1 81 ? -3.306 -14.332 -19.927 1.00 9.67 297 GLY A C 1
ATOM 1244 O O . GLY A 1 81 ? -3.941 -15.365 -20.130 1.00 10.72 297 GLY A O 1
ATOM 1248 N N . GLN A 1 82 ? -3.037 -13.453 -20.896 1.00 9.95 298 GLN A N 1
ATOM 1249 C CA . GLN A 1 82 ? -3.675 -13.581 -22.206 1.00 9.39 298 GLN A CA 1
ATOM 1250 C C . GLN A 1 82 ? -3.322 -14.885 -22.922 1.00 11.19 298 GLN A C 1
ATOM 1251 O O . GLN A 1 82 ? -4.132 -15.397 -23.704 1.00 13.94 298 GLN A O 1
ATOM 1265 N N . ASP A 1 83 ? -2.127 -15.433 -22.694 1.00 10.93 299 ASP A N 1
ATOM 1266 C CA . ASP A 1 83 ? -1.725 -16.620 -23.445 1.00 10.87 299 ASP A CA 1
ATOM 1267 C C . ASP A 1 83 ? -2.494 -17.855 -22.986 1.00 13.66 299 ASP A C 1
ATOM 1268 O O . ASP A 1 83 ? -2.842 -18.713 -23.808 1.00 16.71 299 ASP A O 1
ATOM 1277 N N . ASP A 1 84 ? -2.783 -17.953 -21.686 1.00 12.12 300 ASP A N 1
ATOM 1278 C CA . ASP A 1 84 ? -3.503 -19.085 -21.109 1.00 11.38 300 ASP A CA 1
ATOM 1279 C C . ASP A 1 84 ? -4.990 -18.811 -20.926 1.00 12.55 300 ASP A C 1
ATOM 1280 O O . ASP A 1 84 ? -5.729 -19.703 -20.492 1.00 15.36 300 ASP A O 1
ATOM 1289 N N . TYR A 1 85 ? -5.437 -17.600 -21.229 1.00 10.70 301 TYR A N 1
ATOM 1290 C CA . TYR A 1 85 ? -6.816 -17.204 -20.994 1.00 9.87 301 TYR A CA 1
ATOM 1291 C C . TYR A 1 85 ? -7.777 -18.028 -21.842 1.00 11.03 301 TYR A C 1
ATOM 1292 O O . TYR A 1 85 ? -7.536 -18.277 -23.026 1.00 12.57 301 TYR A O 1
ATOM 1310 N N . ASP A 1 86 ? -8.888 -18.438 -21.227 1.00 9.29 302 ASP A N 1
ATOM 1311 C CA . ASP A 1 86 ? -9.956 -19.171 -21.900 1.00 10.39 302 ASP A CA 1
ATOM 1312 C C . ASP A 1 86 ? -11.263 -18.436 -21.634 1.00 9.29 302 ASP A C 1
ATOM 1313 O O . ASP A 1 86 ? -11.795 -18.481 -20.521 1.00 9.01 302 ASP A O 1
ATOM 1322 N N . VAL A 1 87 ? -11.781 -17.755 -22.657 1.00 9.86 303 VAL A N 1
ATOM 1323 C CA . VAL A 1 87 ? -13.004 -16.977 -22.480 1.00 9.45 303 VAL A CA 1
ATOM 1324 C C . VAL A 1 87 ? -14.168 -17.857 -22.038 1.00 10.07 303 VAL A C 1
ATOM 1325 O O . VAL A 1 87 ? -15.049 -17.405 -21.295 1.00 10.25 303 VAL A O 1
ATOM 1338 N N . ASP A 1 88 ? -14.190 -19.122 -22.467 1.00 10.01 304 ASP A N 1
ATOM 1339 C CA . ASP A 1 88 ? -15.331 -19.988 -22.171 1.00 10.22 304 ASP A CA 1
ATOM 1340 C C . ASP A 1 88 ? -15.460 -20.290 -20.683 1.00 9.45 304 ASP A C 1
ATOM 1341 O O . ASP A 1 88 ? -16.572 -20.539 -20.198 1.00 11.14 304 ASP A O 1
ATOM 1350 N N . THR A 1 89 ? -14.345 -20.302 -19.952 1.00 9.59 305 THR A N 1
ATOM 1351 C CA . THR A 1 89 ? -14.343 -20.749 -18.564 1.00 8.87 305 THR A CA 1
ATOM 1352 C C . THR A 1 89 ? -13.853 -19.681 -17.595 1.00 8.76 305 THR A C 1
ATOM 1353 O O . THR A 1 89 ? -13.700 -19.977 -16.402 1.00 8.85 305 THR A O 1
ATOM 1364 N N . ALA A 1 90 ? -13.611 -18.454 -18.068 1.00 8.26 306 ALA A N 1
ATOM 1365 C CA . ALA A 1 90 ? -13.128 -17.399 -17.181 1.00 8.29 306 ALA A CA 1
ATOM 1366 C C . ALA A 1 90 ? -14.063 -17.197 -15.997 1.00 8.28 306 ALA A C 1
ATOM 1367 O O . ALA A 1 90 ? -13.613 -16.942 -14.872 1.00 8.58 306 ALA A O 1
ATOM 1374 N N . LYS A 1 91 ? -15.370 -17.332 -16.234 1.00 8.02 307 LYS A N 1
ATOM 1375 C CA . LYS A 1 91 ? -16.382 -17.124 -15.204 1.00 8.69 307 LYS A CA 1
ATOM 1376 C C . LYS A 1 91 ? -16.193 -18.054 -14.008 1.00 8.79 307 LYS A C 1
ATOM 1377 O O . LYS A 1 91 ? -16.625 -17.725 -12.896 1.00 10.14 307 LYS A O 1
ATOM 1396 N N . TYR A 1 92 ? -15.573 -19.218 -14.212 1.00 8.51 308 TYR A N 1
ATOM 1397 C CA . TYR A 1 92 ? -15.453 -20.240 -13.175 1.00 9.54 308 TYR A CA 1
ATOM 1398 C C . TYR A 1 92 ? -14.120 -20.194 -12.441 1.00 9.67 308 TYR A C 1
ATOM 1399 O O . TYR A 1 92 ? -13.861 -21.053 -11.591 1.00 11.24 308 TYR A O 1
ATOM 1417 N N . GLN A 1 93 ? -13.278 -19.207 -12.742 1.00 9.06 309 GLN A N 1
ATOM 1418 C CA . GLN A 1 93 ? -12.004 -19.009 -12.066 1.00 8.92 309 GLN A CA 1
ATOM 1419 C C . GLN A 1 93 ? -12.143 -17.909 -11.029 1.00 8.41 309 GLN A C 1
ATOM 1420 O O . GLN A 1 93 ? -12.820 -16.908 -11.269 1.00 9.81 309 GLN A O 1
ATOM 1434 N N . GLU A 1 94 ? -11.468 -18.072 -9.894 1.00 8.36 310 GLU A N 1
ATOM 1435 C CA . GLU A 1 94 ? -11.235 -16.933 -9.020 1.00 8.13 310 GLU A CA 1
ATOM 1436 C C . GLU A 1 94 ? -10.551 -15.841 -9.828 1.00 8.07 310 GLU A C 1
ATOM 1437 O O . GLU A 1 94 ? -9.551 -16.102 -10.501 1.00 8.69 310 GLU A O 1
ATOM 1449 N N . ASN A 1 95 ? -11.086 -14.623 -9.767 1.00 7.55 311 ASN A N 1
ATOM 1450 C CA . ASN A 1 95 ? -10.482 -13.457 -10.397 1.00 7.34 311 ASN A CA 1
ATOM 1451 C C . ASN A 1 95 ? -10.004 -12.477 -9.326 1.00 7.42 311 ASN A C 1
ATOM 1452 O O . ASN A 1 95 ? -10.197 -12.692 -8.122 1.00 7.66 311 ASN A O 1
ATOM 1463 N N . VAL A 1 96 ? -9.341 -11.404 -9.766 1.00 7.66 312 VAL A N 1
ATOM 1464 C CA . VAL A 1 96 ? -8.689 -10.500 -8.819 1.00 7.75 312 VAL A CA 1
ATOM 1465 C C . VAL A 1 96 ? -9.699 -9.822 -7.899 1.00 7.53 312 VAL A C 1
ATOM 1466 O O . VAL A 1 96 ? -9.389 -9.527 -6.736 1.00 7.90 312 VAL A O 1
ATOM 1479 N N . LEU A 1 97 ? -10.913 -9.562 -8.392 1.00 7.54 313 LEU A N 1
ATOM 1480 C CA . LEU A 1 97 ? -11.938 -8.962 -7.540 1.00 7.52 313 LEU A CA 1
ATOM 1481 C C . LEU A 1 97 ? -12.415 -9.941 -6.476 1.00 7.77 313 LEU A C 1
ATOM 1482 O O . LEU A 1 97 ? -12.681 -9.540 -5.335 1.00 8.29 313 LEU A O 1
ATOM 1498 N N . ASP A 1 98 ? -12.547 -11.224 -6.830 1.00 7.87 314 ASP A N 1
ATOM 1499 C CA . ASP A 1 98 ? -12.864 -12.230 -5.823 1.00 8.51 314 ASP A CA 1
ATOM 1500 C C . ASP A 1 98 ? -11.819 -12.220 -4.715 1.00 8.36 314 ASP A C 1
ATOM 1501 O O . ASP A 1 98 ? -12.157 -12.270 -3.529 1.00 8.70 314 ASP A O 1
ATOM 1510 N N . THR A 1 99 ? -10.539 -12.140 -5.085 1.00 8.69 315 THR A N 1
ATOM 1511 C CA . THR A 1 99 ? -9.473 -12.127 -4.086 1.00 8.68 315 THR A CA 1
ATOM 1512 C C . THR A 1 99 ? -9.589 -10.909 -3.178 1.00 8.89 315 THR A C 1
ATOM 1513 O O . THR A 1 99 ? -9.541 -11.024 -1.945 1.00 9.39 315 THR A O 1
ATOM 1524 N N . LEU A 1 100 ? -9.705 -9.721 -3.777 1.00 8.66 316 LEU A N 1
ATOM 1525 C CA . LEU A 1 100 ? -9.755 -8.500 -2.981 1.00 8.92 316 LEU A CA 1
ATOM 1526 C C . LEU A 1 100 ? -10.962 -8.491 -2.050 1.00 9.19 316 LEU A C 1
ATOM 1527 O O . LEU A 1 100 ? -10.848 -8.103 -0.879 1.00 9.84 316 LEU A O 1
ATOM 1543 N N . ASP A 1 101 ? -12.126 -8.922 -2.550 1.00 8.97 317 ASP A N 1
ATOM 1544 C CA . ASP A 1 101 ? -13.301 -9.026 -1.690 1.00 9.32 317 ASP A CA 1
ATOM 1545 C C . ASP A 1 101 ? -13.053 -9.971 -0.519 1.00 9.71 317 ASP A C 1
ATOM 1546 O O . ASP A 1 101 ? -13.440 -9.674 0.620 1.00 10.38 317 ASP A O 1
ATOM 1555 N N . ARG A 1 102 ? -12.418 -11.116 -0.779 1.00 9.66 318 ARG A N 1
ATOM 1556 C CA . ARG A 1 102 ? -12.162 -12.078 0.287 1.00 10.31 318 ARG A CA 1
ATOM 1557 C C . ARG A 1 102 ? -11.267 -11.488 1.365 1.00 10.51 318 ARG A C 1
ATOM 1558 O O . ARG A 1 102 ? -11.435 -11.801 2.551 1.00 11.39 318 ARG A O 1
ATOM 1579 N N . LEU A 1 103 ? -10.330 -10.628 0.976 1.00 9.59 319 LEU A N 1
ATOM 1580 C CA . LEU A 1 103 ? -9.410 -9.978 1.900 1.00 10.02 319 LEU A CA 1
ATOM 1581 C C . LEU A 1 103 ? -9.983 -8.711 2.521 1.00 10.34 319 LEU A C 1
ATOM 1582 O O . LEU A 1 103 ? -9.270 -8.018 3.255 1.00 13.07 319 LEU A O 1
ATOM 1598 N N . GLY A 1 104 ? -11.245 -8.393 2.254 1.00 10.17 320 GLY A N 1
ATOM 1599 C CA . GLY A 1 104 ? -11.931 -7.320 2.945 1.00 10.54 320 GLY A CA 1
ATOM 1600 C C . GLY A 1 104 ? -12.008 -5.998 2.216 1.00 10.29 320 GLY A C 1
ATOM 1601 O O . GLY A 1 104 ? -12.514 -5.025 2.792 1.00 10.87 320 GLY A O 1
ATOM 1605 N N . VAL A 1 105 ? -11.518 -5.917 0.984 1.00 9.27 321 VAL A N 1
ATOM 1606 C CA . VAL A 1 105 ? -11.634 -4.695 0.197 1.00 9.91 321 VAL A CA 1
ATOM 1607 C C . VAL A 1 105 ? -13.056 -4.605 -0.338 1.00 9.20 321 VAL A C 1
ATOM 1608 O O . VAL A 1 105 ? -13.584 -5.584 -0.875 1.00 10.02 321 VAL A O 1
ATOM 1621 N N . GLY A 1 106 ? -13.685 -3.439 -0.191 1.00 8.89 322 GLY A N 1
ATOM 1622 C CA . GLY A 1 106 ? -15.015 -3.251 -0.757 1.00 10.00 322 GLY A CA 1
ATOM 1623 C C . GLY A 1 106 ? -14.944 -3.179 -2.272 1.00 9.23 322 GLY A C 1
ATOM 1624 O O . GLY A 1 106 ? -14.112 -2.455 -2.830 1.00 10.99 322 GLY A O 1
ATOM 1628 N N . ILE A 1 107 ? -15.798 -3.949 -2.950 1.00 8.57 323 ILE A N 1
ATOM 1629 C CA . ILE A 1 107 ? -15.846 -3.987 -4.412 1.00 8.27 323 ILE A CA 1
ATOM 1630 C C . ILE A 1 107 ? -17.192 -3.443 -4.871 1.00 8.35 323 ILE A C 1
ATOM 1631 O O . ILE A 1 107 ? -18.236 -3.895 -4.394 1.00 9.70 323 ILE A O 1
ATOM 1647 N N . LEU A 1 108 ? -17.173 -2.486 -5.802 1.00 7.71 324 LEU A N 1
ATOM 1648 C CA . LEU A 1 108 ? -18.390 -1.965 -6.412 1.00 7.74 324 LEU A CA 1
ATOM 1649 C C . LEU A 1 108 ? -18.178 -1.884 -7.913 1.00 7.82 324 LEU A C 1
ATOM 1650 O O . LEU A 1 108 ? -17.104 -1.479 -8.367 1.00 8.39 324 LEU A O 1
ATOM 1666 N N . TRP A 1 109 ? -19.198 -2.264 -8.682 1.00 7.28 325 TRP A N 1
ATOM 1667 C CA . TRP A 1 109 ? -19.132 -2.239 -10.141 1.00 7.15 325 TRP A CA 1
ATOM 1668 C C . TRP A 1 109 ? -20.387 -1.549 -10.650 1.00 7.06 325 TRP A C 1
ATOM 1669 O O . TRP A 1 109 ? -21.495 -2.063 -10.459 1.00 7.86 325 TRP A O 1
ATOM 1690 N N . ARG A 1 110 ? -20.224 -0.391 -11.288 1.00 7.11 326 ARG A N 1
ATOM 1691 C CA . ARG A 1 110 ? -21.313 0.291 -11.984 1.00 7.22 326 ARG A CA 1
ATOM 1692 C C . ARG A 1 110 ? -21.063 0.181 -13.479 1.00 6.61 326 ARG A C 1
ATOM 1693 O O . ARG A 1 110 ? -19.937 0.398 -13.941 1.00 7.38 326 ARG A O 1
ATOM 1714 N N . ASP A 1 111 ? -22.099 -0.175 -14.237 1.00 6.86 327 ASP A N 1
ATOM 1715 C CA . ASP A 1 111 ? -21.912 -0.541 -15.638 1.00 7.07 327 ASP A CA 1
ATOM 1716 C C . ASP A 1 111 ? -22.769 0.319 -16.556 1.00 6.77 327 ASP A C 1
ATOM 1717 O O . ASP A 1 111 ? -23.999 0.197 -16.554 1.00 7.45 327 ASP A O 1
ATOM 1726 N N . ASN A 1 112 ? -22.127 1.160 -17.364 1.00 7.39 328 ASN A N 1
ATOM 1727 C CA . ASN A 1 112 ? -22.803 1.919 -18.409 1.00 7.81 328 ASN A CA 1
ATOM 1728 C C . ASN A 1 112 ? -22.373 1.444 -19.791 1.00 7.83 328 ASN A C 1
ATOM 1729 O O . ASN A 1 112 ? -22.151 2.244 -20.702 1.00 10.61 328 ASN A O 1
ATOM 1740 N N . ASN A 1 113 ? -22.247 0.134 -19.964 1.00 7.77 329 ASN A N 1
ATOM 1741 C CA . ASN A 1 113 ? -21.613 -0.406 -21.158 1.00 7.84 329 ASN A CA 1
ATOM 1742 C C . ASN A 1 113 ? -22.400 -1.589 -21.698 1.00 7.42 329 ASN A C 1
ATOM 1743 O O . ASN A 1 113 ? -22.868 -1.572 -22.844 1.00 9.50 329 ASN A O 1
ATOM 1754 N N . SER A 1 114 ? -22.532 -2.623 -20.877 1.00 7.62 330 SER A N 1
ATOM 1755 C CA . SER A 1 114 ? -23.249 -3.842 -21.217 1.00 8.46 330 SER A CA 1
ATOM 1756 C C . SER A 1 114 ? -23.456 -4.583 -19.906 1.00 7.58 330 SER A C 1
ATOM 1757 O O . SER A 1 114 ? -24.509 -4.462 -19.277 1.00 8.55 330 SER A O 1
ATOM 1765 N N . ASP A 1 115 ? -22.435 -5.316 -19.473 1.00 7.69 331 ASP A N 1
ATOM 1766 C CA . ASP A 1 115 ? -22.392 -5.934 -18.154 1.00 7.35 331 ASP A CA 1
ATOM 1767 C C . ASP A 1 115 ? -20.934 -6.288 -17.867 1.00 7.14 331 ASP A C 1
ATOM 1768 O O . ASP A 1 115 ? -20.031 -5.919 -18.625 1.00 7.88 331 ASP A O 1
ATOM 1777 N N . SER A 1 116 ? -20.691 -6.986 -16.761 1.00 7.37 332 SER A N 1
ATOM 1778 C CA . SER A 1 116 ? -19.327 -7.291 -16.335 1.00 7.12 332 SER A CA 1
ATOM 1779 C C . SER A 1 116 ? -18.722 -8.497 -17.044 1.00 6.86 332 SER A C 1
ATOM 1780 O O . SER A 1 116 ? -17.585 -8.875 -16.725 1.00 7.74 332 SER A O 1
ATOM 1788 N N . LYS A 1 117 ? -19.445 -9.104 -17.990 1.00 7.07 333 LYS A N 1
ATOM 1789 C CA . LYS A 1 117 ? -18.918 -10.181 -18.833 1.00 7.46 333 LYS A CA 1
ATOM 1790 C C . LYS A 1 117 ? -18.505 -11.396 -18.011 1.00 7.74 333 LYS A C 1
ATOM 1791 O O . LYS A 1 117 ? -17.614 -12.153 -18.405 1.00 8.59 333 LYS A O 1
ATOM 1810 N N . GLY A 1 118 ? -19.152 -11.585 -16.860 1.00 7.37 334 GLY A N 1
ATOM 1811 C CA . GLY A 1 118 ? -18.870 -12.694 -15.976 1.00 8.97 334 GLY A CA 1
ATOM 1812 C C . GLY A 1 118 ? -17.971 -12.368 -14.800 1.00 7.86 334 GLY A C 1
ATOM 1813 O O . GLY A 1 118 ? -17.824 -13.210 -13.905 1.00 11.48 334 GLY A O 1
ATOM 1817 N N . VAL A 1 119 ? -17.390 -11.171 -14.753 1.00 7.12 335 VAL A N 1
ATOM 1818 C CA . VAL A 1 119 ? -16.400 -10.861 -13.722 1.00 7.18 335 VAL A CA 1
ATOM 1819 C C . VAL A 1 119 ? -17.040 -10.771 -12.335 1.00 7.24 335 VAL A C 1
ATOM 1820 O O . VAL A 1 119 ? -16.450 -11.208 -11.335 1.00 7.78 335 VAL A O 1
ATOM 1833 N N . MET A 1 120 ? -18.234 -10.186 -12.243 1.00 7.45 336 MET A N 1
ATOM 1834 C CA . MET A 1 120 ? -18.869 -9.941 -10.951 1.00 7.45 336 MET A CA 1
ATOM 1835 C C . MET A 1 120 ? -19.763 -11.083 -10.478 1.00 7.81 336 MET A C 1
ATOM 1836 O O . MET A 1 120 ? -20.358 -10.977 -9.396 1.00 8.48 336 MET A O 1
ATOM 1850 N N . ASP A 1 121 ? -19.841 -12.182 -11.235 1.00 7.99 337 ASP A N 1
ATOM 1851 C CA . ASP A 1 121 ? -20.943 -13.132 -11.070 1.00 8.12 337 ASP A CA 1
ATOM 1852 C C . ASP A 1 121 ? -20.926 -13.870 -9.733 1.00 8.50 337 ASP A C 1
ATOM 1853 O O . ASP A 1 121 ? -21.988 -14.311 -9.275 1.00 10.04 337 ASP A O 1
ATOM 1862 N N . LYS A 1 122 ? -19.756 -14.073 -9.120 1.00 8.47 338 LYS A N 1
ATOM 1863 C CA . LYS A 1 122 ? -19.703 -14.785 -7.843 1.00 8.58 338 LYS A CA 1
ATOM 1864 C C . LYS A 1 122 ? -19.944 -13.867 -6.658 1.00 8.56 338 LYS A C 1
ATOM 1865 O O . LYS A 1 122 ? -20.213 -14.350 -5.549 1.00 10.31 338 LYS A O 1
ATOM 1884 N N . LEU A 1 123 ? -19.817 -12.579 -6.860 1.00 8.90 339 LEU A N 1
ATOM 1885 C CA . LEU A 1 123 ? -19.914 -11.602 -5.795 1.00 8.98 339 LEU A CA 1
ATOM 1886 C C . LEU A 1 123 ? -21.368 -11.226 -5.549 1.00 8.99 339 LEU A C 1
ATOM 1887 O O . LEU A 1 123 ? -22.238 -11.464 -6.391 1.00 9.87 339 LEU A O 1
ATOM 1903 N N . PRO A 1 124 ? -21.666 -10.661 -4.380 1.00 9.64 340 PRO A N 1
ATOM 1904 C CA . PRO A 1 124 ? -23.058 -10.338 -4.045 1.00 10.98 340 PRO A CA 1
ATOM 1905 C C . PRO A 1 124 ? -23.705 -9.434 -5.083 1.00 9.73 340 PRO A C 1
ATOM 1906 O O . PRO A 1 124 ? -23.064 -8.556 -5.670 1.00 10.14 340 PRO A O 1
ATOM 1917 N N . ALA A 1 125 ? -25.006 -9.653 -5.295 1.00 11.66 341 ALA A N 1
ATOM 1918 C CA . ALA A 1 125 ? -25.746 -8.849 -6.261 1.00 11.82 341 ALA A CA 1
ATOM 1919 C C . ALA A 1 125 ? -25.720 -7.370 -5.904 1.00 10.77 341 ALA A C 1
ATOM 1920 O O . ALA A 1 125 ? -25.794 -6.514 -6.797 1.00 12.69 341 ALA A O 1
ATOM 1927 N N . THR A 1 126 ? -25.604 -7.049 -4.613 1.00 11.26 342 THR A N 1
ATOM 1928 C CA . THR A 1 126 ? -25.552 -5.664 -4.158 1.00 13.45 342 THR A CA 1
ATOM 1929 C C . THR A 1 126 ? -24.276 -4.940 -4.565 1.00 12.39 342 THR A C 1
ATOM 1930 O O . THR A 1 126 ? -24.168 -3.737 -4.307 1.00 14.67 342 THR A O 1
ATOM 1941 N N . GLN A 1 127 ? -23.308 -5.629 -5.165 1.00 10.17 343 GLN A N 1
ATOM 1942 C CA . GLN A 1 127 ? -22.064 -5.002 -5.592 1.00 10.09 343 GLN A CA 1
ATOM 1943 C C . GLN A 1 127 ? -22.067 -4.610 -7.063 1.00 8.83 343 GLN A C 1
ATOM 1944 O O . GLN A 1 127 ? -21.075 -4.039 -7.527 1.00 10.02 343 GLN A O 1
ATOM 1958 N N . TYR A 1 128 ? -23.132 -4.923 -7.810 1.00 8.26 344 TYR A N 1
ATOM 1959 C CA . TYR A 1 128 ? -23.208 -4.641 -9.238 1.00 8.13 344 TYR A CA 1
ATOM 1960 C C . TYR A 1 128 ? -24.470 -3.846 -9.541 1.00 8.19 344 TYR A C 1
ATOM 1961 O O . TYR A 1 128 ? -25.559 -4.199 -9.076 1.00 9.17 344 TYR A O 1
ATOM 1979 N N . PHE A 1 129 ? -24.335 -2.807 -10.366 1.00 8.27 345 PHE A N 1
ATOM 1980 C CA . PHE A 1 129 ? -25.476 -1.983 -10.749 1.00 9.18 345 PHE A CA 1
ATOM 1981 C C . PHE A 1 129 ? -25.438 -1.647 -12.229 1.00 8.09 345 PHE A C 1
ATOM 1982 O O . PHE A 1 129 ? -24.400 -1.221 -12.747 1.00 8.11 345 PHE A O 1
ATOM 1999 N N . ASP A 1 130 ? -26.589 -1.789 -12.884 1.00 8.61 346 ASP A N 1
ATOM 2000 C CA . ASP A 1 130 ? -26.767 -1.407 -14.280 1.00 8.58 346 ASP A CA 1
ATOM 2001 C C . ASP A 1 130 ? -27.003 0.097 -14.356 1.00 8.29 346 ASP A C 1
ATOM 2002 O O . ASP A 1 130 ? -28.058 0.591 -13.939 1.00 11.91 346 ASP A O 1
ATOM 2011 N N . TYR A 1 131 ? -26.023 0.822 -14.896 1.00 7.86 347 TYR A N 1
ATOM 2012 C CA . TYR A 1 131 ? -26.096 2.262 -15.089 1.00 7.84 347 TYR A CA 1
ATOM 2013 C C . TYR A 1 131 ? -26.441 2.659 -16.525 1.00 7.60 347 TYR A C 1
ATOM 2014 O O . TYR A 1 131 ? -26.340 3.841 -16.873 1.00 8.54 347 TYR A O 1
ATOM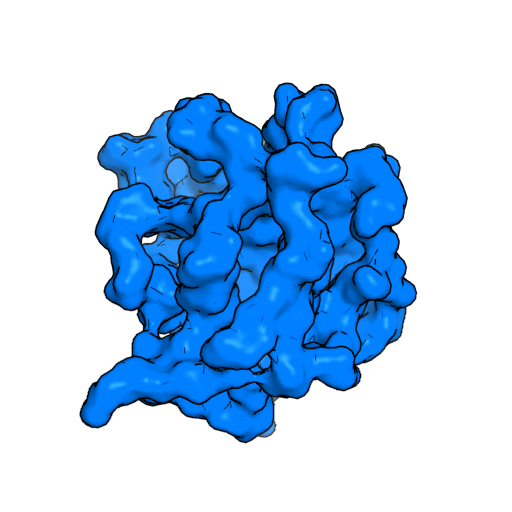 2032 N N . LYS A 1 132 ? -26.888 1.707 -17.352 1.00 8.40 348 LYS A N 1
ATOM 2033 C CA . LYS A 1 132 ? -27.328 2.014 -18.708 1.00 7.88 348 LYS A CA 1
ATOM 2034 C C . LYS A 1 132 ? -28.736 2.577 -18.756 1.00 7.94 348 LYS A C 1
ATOM 2035 O O . LYS A 1 132 ? -29.160 3.064 -19.808 1.00 10.44 348 LYS A O 1
ATOM 2054 N N . SER A 1 133 ? -29.486 2.502 -17.671 1.00 8.95 349 SER A N 1
ATOM 2055 C CA . SER A 1 133 ? -30.847 3.002 -17.704 1.00 11.65 349 SER A CA 1
ATOM 2056 C C . SER A 1 133 ? -31.061 3.997 -16.579 1.00 10.07 349 SER A C 1
ATOM 2057 O O . SER A 1 133 ? -30.352 4.003 -15.564 1.00 9.90 349 SER A O 1
ATOM 2065 N N . ALA A 1 134 ? -32.075 4.830 -16.779 1.00 9.67 350 ALA A N 1
ATOM 2066 C CA . ALA A 1 134 ? -32.385 5.880 -15.830 1.00 10.14 350 ALA A CA 1
ATOM 2067 C C . ALA A 1 134 ? -32.939 5.347 -14.521 1.00 9.40 350 ALA A C 1
ATOM 2068 O O . ALA A 1 134 ? -33.127 6.134 -13.589 1.00 11.39 350 ALA A O 1
ATOM 2075 N N . THR A 1 135 ? -33.211 4.043 -14.422 1.00 8.59 351 THR A N 1
ATOM 2076 C CA . THR A 1 135 ? -33.567 3.481 -13.125 1.00 10.17 351 THR A CA 1
ATOM 2077 C C . THR A 1 135 ? -32.491 3.789 -12.092 1.00 9.53 351 THR A C 1
ATOM 2078 O O . THR A 1 135 ? -32.805 4.157 -10.953 1.00 11.77 351 THR A O 1
ATOM 2089 N N . ASN A 1 136 ? -31.218 3.687 -12.484 1.00 8.99 352 ASN A N 1
ATOM 2090 C CA . ASN A 1 136 ? -30.094 3.996 -11.609 1.00 9.09 352 ASN A CA 1
ATOM 2091 C C . ASN A 1 136 ? -29.311 5.230 -12.018 1.00 9.19 352 ASN A C 1
ATOM 2092 O O . ASN A 1 136 ? -28.783 5.922 -11.145 1.00 10.64 352 ASN A O 1
ATOM 2103 N N . ASN A 1 137 ? -29.203 5.523 -13.312 1.0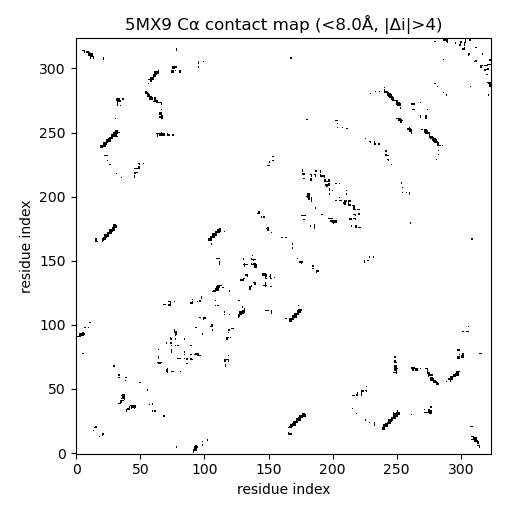0 8.31 353 ASN A N 1
ATOM 2104 C CA . ASN A 1 137 ? -28.363 6.619 -13.780 1.00 8.47 353 ASN A CA 1
ATOM 2105 C C . ASN A 1 137 ? -29.195 7.896 -13.862 1.00 8.36 353 ASN A C 1
ATOM 2106 O O . ASN A 1 137 ? -30.200 7.948 -14.583 1.00 9.72 353 ASN A O 1
ATOM 2117 N N . THR A 1 138 ? -28.773 8.922 -13.117 1.00 8.36 354 THR A N 1
ATOM 2118 C CA . THR A 1 138 ? -29.466 10.204 -13.066 1.00 8.88 354 THR A CA 1
ATOM 2119 C C . THR A 1 138 ? -29.086 11.138 -14.204 1.00 9.00 354 THR A C 1
ATOM 2120 O O . THR A 1 138 ? -29.649 12.234 -14.288 1.00 10.74 354 THR A O 1
ATOM 2131 N N . ILE A 1 139 ? -28.151 10.750 -15.070 1.00 8.93 355 ILE A N 1
ATOM 2132 C CA . ILE A 1 139 ? -27.702 11.622 -16.150 1.00 8.91 355 ILE A CA 1
ATOM 2133 C C . ILE A 1 139 ? -27.954 10.944 -17.492 1.00 7.93 355 ILE A C 1
ATOM 2134 O O . ILE A 1 139 ? -27.023 10.465 -18.153 1.00 9.50 355 ILE A O 1
ATOM 2150 N N . CYS A 1 140 ? -29.225 10.899 -17.892 1.00 8.70 356 CYS A N 1
ATOM 2151 C CA . CYS A 1 140 ? -29.626 10.380 -19.194 1.00 9.06 356 CYS A CA 1
ATOM 2152 C C . CYS A 1 140 ? -30.434 11.379 -20.001 1.00 9.13 356 CYS A C 1
ATOM 2153 O O . CYS A 1 140 ? -30.837 11.058 -21.123 1.00 11.02 356 CYS A O 1
ATOM 2160 N N . ASN A 1 141 ? -30.689 12.576 -19.468 1.00 10.22 357 ASN A N 1
ATOM 2161 C CA . ASN A 1 141 ? -31.564 13.548 -20.114 1.00 10.65 357 ASN A CA 1
ATOM 2162 C C . ASN A 1 141 ? -30.796 14.719 -20.706 1.00 9.59 357 ASN A C 1
ATOM 2163 O O . ASN A 1 141 ? -31.394 15.758 -21.007 1.00 13.48 357 ASN A O 1
ATOM 2174 N N . THR A 1 142 ? -29.491 14.571 -20.892 1.00 9.35 358 THR A N 1
ATOM 2175 C CA . THR A 1 142 ? -28.645 15.633 -21.406 1.00 9.85 358 THR A CA 1
ATOM 2176 C C . THR A 1 142 ? -28.474 15.573 -22.915 1.00 8.95 358 THR A C 1
ATOM 2177 O O . THR A 1 142 ? -27.710 16.373 -23.474 1.00 11.44 358 THR A O 1
ATOM 2188 N N . ASN A 1 143 ? -29.159 14.653 -23.585 1.00 8.40 359 ASN A N 1
ATOM 2189 C CA . ASN A 1 143 ? -29.022 14.473 -25.019 1.00 8.16 359 ASN A CA 1
ATOM 2190 C C . ASN A 1 143 ? -30.345 13.946 -25.544 1.00 7.81 359 ASN A C 1
ATOM 2191 O O . ASN A 1 143 ? -31.113 13.326 -24.795 1.00 8.54 359 ASN A O 1
ATOM 2202 N N . PRO A 1 144 ? -30.658 14.208 -26.815 1.00 8.83 360 PRO A N 1
ATOM 2203 C CA . PRO A 1 144 ? -31.990 13.858 -27.330 1.00 9.22 360 PRO A CA 1
ATOM 2204 C C . PRO A 1 144 ? -32.216 12.371 -27.489 1.00 9.04 360 PRO A C 1
ATOM 2205 O O . PRO A 1 144 ? -33.370 11.956 -27.679 1.00 10.56 360 PRO A O 1
ATOM 2216 N N . TYR A 1 145 ? -31.162 11.562 -27.415 1.00 8.56 361 TYR A N 1
ATOM 2217 C CA . TYR A 1 145 ? -31.268 10.115 -27.524 1.00 9.08 361 TYR A CA 1
ATOM 2218 C C . TYR A 1 145 ? -31.657 9.477 -26.209 1.00 8.72 361 TYR A C 1
ATOM 2219 O O . TYR A 1 145 ? -31.906 8.266 -26.179 1.00 10.35 361 TYR A O 1
ATOM 2237 N N . ASN A 1 146 ? -31.718 10.263 -25.131 1.00 8.14 362 ASN A N 1
ATOM 2238 C CA . ASN A 1 146 ? -31.948 9.724 -23.796 1.00 8.79 362 ASN A CA 1
ATOM 2239 C C . ASN A 1 146 ? -30.876 8.704 -23.425 1.00 8.36 362 ASN A C 1
ATOM 2240 O O . ASN A 1 146 ? -31.132 7.775 -22.660 1.00 9.68 362 ASN A O 1
ATOM 2251 N N . GLU A 1 147 ? -29.662 8.859 -23.960 1.00 7.46 363 GLU A N 1
ATOM 2252 C CA . GLU A 1 147 ? -28.600 7.902 -23.673 1.00 7.38 363 GLU A CA 1
ATOM 2253 C C . GLU A 1 147 ? -27.937 8.244 -22.341 1.00 6.95 363 GLU A C 1
ATOM 2254 O O . GLU A 1 147 ? -27.465 9.368 -22.143 1.00 8.28 363 GLU A O 1
ATOM 2266 N N . CYS A 1 148 ? -27.878 7.268 -21.437 1.00 8.22 364 CYS A N 1
ATOM 2267 C CA . CYS A 1 148 ? -27.270 7.508 -20.133 1.00 8.00 364 CYS A CA 1
ATOM 2268 C C . CYS A 1 148 ? -25.763 7.700 -20.276 1.00 7.63 364 CYS A C 1
ATOM 2269 O O . CYS A 1 148 ? -25.105 7.026 -21.076 1.00 7.88 364 CYS A O 1
ATOM 2276 N N . ARG A 1 149 ? -25.219 8.641 -19.504 1.00 7.57 365 ARG A N 1
ATOM 2277 C CA . ARG A 1 149 ? -23.840 9.082 -19.658 1.00 7.29 365 ARG A CA 1
ATOM 2278 C C . ARG A 1 149 ? -22.936 8.547 -18.553 1.00 7.42 365 ARG A C 1
ATOM 2279 O O . ARG A 1 149 ? -23.358 8.340 -17.408 1.00 8.06 365 ARG A O 1
ATOM 2300 N N . ASP A 1 150 ? -21.658 8.376 -18.908 1.00 7.79 366 ASP A N 1
ATOM 2301 C CA . ASP A 1 150 ? -20.674 7.829 -17.977 1.00 7.98 366 ASP A CA 1
ATOM 2302 C C . ASP A 1 150 ? -20.572 8.666 -16.704 1.00 7.31 366 ASP A C 1
ATOM 2303 O O . ASP A 1 150 ? -20.446 8.111 -15.606 1.00 7.81 366 ASP A O 1
ATOM 2312 N N . VAL A 1 151 ? -20.654 9.998 -16.819 1.00 7.97 367 VAL A N 1
ATOM 2313 C CA . VAL A 1 151 ? -20.559 10.850 -15.629 1.00 8.50 367 VAL A CA 1
ATOM 2314 C C . VAL A 1 151 ? -21.645 10.535 -14.614 1.00 7.75 367 VAL A C 1
ATOM 2315 O O . VAL A 1 151 ? -21.477 10.797 -13.418 1.00 8.62 367 VAL A O 1
ATOM 2328 N N . GLY A 1 152 ? -22.777 9.988 -15.060 1.00 7.50 368 GLY A N 1
ATOM 2329 C CA . GLY A 1 152 ? -23.802 9.580 -14.117 1.00 8.53 368 GLY A CA 1
ATOM 2330 C C . GLY A 1 152 ? -23.343 8.518 -13.140 1.00 7.80 368 GLY A C 1
ATOM 2331 O O . GLY A 1 152 ? -23.914 8.390 -12.052 1.00 8.47 368 GLY A O 1
ATOM 2335 N N . MET A 1 153 ? -22.303 7.763 -13.488 1.00 7.23 369 MET A N 1
ATOM 2336 C CA . MET A 1 153 ? -21.784 6.749 -12.581 1.00 8.23 369 MET A CA 1
ATOM 2337 C C . MET A 1 153 ? -21.060 7.336 -11.375 1.00 8.56 369 MET A C 1
ATOM 2338 O O . MET A 1 153 ? -20.785 6.596 -10.430 1.00 9.03 369 MET A O 1
ATOM 2352 N N . LEU A 1 154 ? -20.735 8.627 -11.380 1.00 7.94 370 LEU A N 1
ATOM 2353 C CA . LEU A 1 154 ? -20.097 9.246 -10.225 1.00 8.72 370 LEU A CA 1
ATOM 2354 C C . LEU A 1 154 ? -21.095 9.712 -9.179 1.00 9.03 370 LEU A C 1
ATOM 2355 O O . LEU A 1 154 ? -20.716 9.899 -8.015 1.00 10.03 370 LEU A O 1
ATOM 2371 N N . VAL A 1 155 ? -22.358 9.897 -9.564 1.00 9.48 371 VAL A N 1
ATOM 2372 C CA . VAL A 1 155 ? -23.353 10.469 -8.666 1.00 9.61 371 VAL A CA 1
ATOM 2373 C C . VAL A 1 155 ? -23.687 9.467 -7.574 1.00 9.83 371 VAL A C 1
ATOM 2374 O O . VAL A 1 155 ? -23.986 8.296 -7.849 1.00 10.95 371 VAL A O 1
ATOM 2387 N N . GLY A 1 156 ? -23.649 9.921 -6.326 1.00 10.59 372 GLY A N 1
ATOM 2388 C CA . GLY A 1 156 ? -24.003 9.072 -5.213 1.00 12.73 372 GLY A CA 1
ATOM 2389 C C . GLY A 1 156 ? -22.898 8.170 -4.706 1.00 11.61 372 GLY A C 1
ATOM 2390 O O . GLY A 1 156 ? -23.127 7.422 -3.747 1.00 13.50 372 GLY A O 1
ATOM 2394 N N . LEU A 1 157 ? -21.703 8.213 -5.301 1.00 10.96 373 LEU A N 1
ATOM 2395 C CA . LEU A 1 157 ? -20.614 7.383 -4.791 1.00 10.57 373 LEU A CA 1
ATOM 2396 C C . LEU A 1 157 ? -20.261 7.732 -3.348 1.00 10.83 373 LEU A C 1
ATOM 2397 O O . LEU A 1 157 ? -19.758 6.876 -2.611 1.00 12.10 373 LEU A O 1
ATOM 2413 N N . ASP A 1 158 ? -20.516 8.973 -2.922 1.00 11.99 374 ASP A N 1
ATOM 2414 C CA . ASP A 1 158 ? -20.259 9.338 -1.529 1.00 13.04 374 ASP A CA 1
ATOM 2415 C C . ASP A 1 158 ? -21.047 8.466 -0.560 1.00 14.18 374 ASP A C 1
ATOM 2416 O O . ASP A 1 158 ? -20.578 8.196 0.552 1.00 14.53 374 ASP A O 1
ATOM 2425 N N . ASP A 1 159 ? -22.245 8.025 -0.952 1.00 14.71 375 ASP A N 1
ATOM 2426 C CA . ASP A 1 159 ? -23.024 7.146 -0.086 1.00 15.76 375 ASP A CA 1
ATOM 2427 C C . ASP A 1 159 ? -22.339 5.800 0.087 1.00 14.77 375 ASP A C 1
ATOM 2428 O O . ASP A 1 159 ? -22.395 5.201 1.168 1.00 15.69 375 ASP A O 1
ATOM 2437 N N . TYR A 1 160 ? -21.707 5.302 -0.978 1.00 14.51 376 TYR A N 1
ATOM 2438 C CA . TYR A 1 160 ? -20.972 4.049 -0.884 1.00 13.41 376 TYR A CA 1
ATOM 2439 C C . TYR A 1 160 ? -19.763 4.201 0.029 1.00 12.50 376 TYR A C 1
ATOM 2440 O O . TYR A 1 160 ? -19.502 3.340 0.877 1.00 13.63 376 TYR A O 1
ATOM 2458 N N . VAL A 1 161 ? -19.020 5.297 -0.124 1.00 12.33 377 VAL A N 1
ATOM 2459 C CA . VAL A 1 161 ? -17.871 5.545 0.739 1.00 12.76 377 VAL A CA 1
ATOM 2460 C C . VAL A 1 161 ? -18.307 5.654 2.195 1.00 13.98 377 VAL A C 1
ATOM 2461 O O . VAL A 1 161 ? -17.672 5.088 3.092 1.00 14.82 377 VAL A O 1
ATOM 2474 N N . SER A 1 162 ? -19.393 6.368 2.471 1.00 14.51 378 SER A N 1
ATOM 2475 C CA . SER A 1 162 ? -19.880 6.516 3.858 1.00 16.37 378 SER A CA 1
ATOM 2476 C C . SER A 1 162 ? -20.267 5.149 4.402 1.00 17.09 378 SER A C 1
ATOM 2477 O O . SER A 1 162 ? -19.953 4.849 5.551 1.00 19.38 378 SER A O 1
ATOM 2485 N N . ALA A 1 163 ? -20.937 4.323 3.619 1.00 16.52 379 ALA A N 1
ATOM 2486 C CA . ALA A 1 163 ? -21.383 3.025 4.116 1.00 19.38 379 ALA A CA 1
ATOM 2487 C C . ALA A 1 163 ? -20.224 2.075 4.383 1.00 17.13 379 ALA A C 1
ATOM 2488 O O . ALA A 1 163 ? -20.389 1.110 5.140 1.00 21.08 379 ALA A O 1
ATOM 2495 N N . ASN A 1 164 ? -19.062 2.328 3.784 1.00 16.07 380 ASN A N 1
ATOM 2496 C CA . ASN A 1 164 ? -17.881 1.494 3.961 1.00 15.57 380 ASN A CA 1
ATOM 2497 C C . ASN A 1 164 ? -16.726 2.291 4.549 1.00 14.35 380 ASN A C 1
ATOM 2498 O O . ASN A 1 164 ? -15.560 1.978 4.303 1.00 16.15 380 ASN A O 1
ATOM 2509 N N . ASN A 1 165 ? -17.044 3.315 5.340 1.00 16.46 381 ASN A N 1
ATOM 2510 C CA . ASN A 1 165 ? -16.030 4.264 5.777 1.00 19.41 381 ASN A CA 1
ATOM 2511 C C . ASN A 1 165 ? -14.934 3.566 6.568 1.00 16.54 381 ASN A C 1
ATOM 2512 O O . ASN A 1 165 ? -15.206 2.799 7.497 1.00 18.49 381 ASN A O 1
ATOM 2523 N N . GLY A 1 166 ? -13.687 3.832 6.187 1.00 16.22 382 GLY A N 1
ATOM 2524 C CA . GLY A 1 166 ? -12.543 3.250 6.845 1.00 18.00 382 GLY A CA 1
ATOM 2525 C C . GLY A 1 166 ? -12.023 1.974 6.222 1.00 16.59 382 GLY A C 1
ATOM 2526 O O . GLY A 1 166 ? -10.934 1.522 6.601 1.00 16.81 382 GLY A O 1
ATOM 2530 N N . LYS A 1 167 ? -12.759 1.375 5.292 1.00 14.67 383 LYS A N 1
ATOM 2531 C CA . LYS A 1 167 ? -12.290 0.212 4.557 1.00 14.03 383 LYS A CA 1
ATOM 2532 C C . LYS A 1 167 ? -11.535 0.656 3.313 1.00 10.95 383 LYS A C 1
ATOM 2533 O O . LYS A 1 167 ? -11.712 1.770 2.814 1.00 12.77 383 LYS A O 1
ATOM 2552 N N . ASP A 1 168 ? -10.678 -0.233 2.819 1.00 10.12 384 ASP A N 1
ATOM 2553 C CA . ASP A 1 168 ? -10.188 -0.103 1.453 1.00 9.53 384 ASP A CA 1
ATOM 2554 C C . ASP A 1 168 ? -11.349 -0.357 0.494 1.00 9.21 384 ASP A C 1
ATOM 2555 O O . ASP A 1 168 ? -12.210 -1.202 0.758 1.00 9.40 384 ASP A O 1
ATOM 2564 N N . MET A 1 169 ? -11.366 0.359 -0.635 1.00 8.81 385 MET A N 1
ATOM 2565 C CA . MET A 1 169 ? -12.458 0.253 -1.598 1.00 8.85 385 MET A CA 1
ATOM 2566 C C . MET A 1 169 ? -11.923 0.352 -3.016 1.00 8.22 385 MET A C 1
ATOM 2567 O O . MET A 1 169 ? -11.062 1.188 -3.304 1.00 7.98 385 MET A O 1
ATOM 2581 N N . LEU A 1 170 ? -12.459 -0.486 -3.902 1.00 8.06 386 LEU A N 1
ATOM 2582 C CA . LEU A 1 170 ? -12.144 -0.459 -5.326 1.00 7.90 386 LEU A CA 1
ATOM 2583 C C . LEU A 1 170 ? -13.458 -0.384 -6.088 1.00 7.65 386 LEU A C 1
ATOM 2584 O O . LEU A 1 170 ? -14.303 -1.281 -5.966 1.00 8.46 386 LEU A O 1
ATOM 2600 N N . ILE A 1 171 ? -13.615 0.671 -6.884 1.00 7.82 387 ILE A N 1
ATOM 2601 C CA . ILE A 1 171 ? -14.845 0.971 -7.608 1.00 7.59 387 ILE A CA 1
ATOM 2602 C C . ILE A 1 171 ? -14.552 0.884 -9.098 1.00 6.98 387 ILE A C 1
ATOM 2603 O O . ILE A 1 171 ? -13.738 1.660 -9.617 1.00 7.71 387 ILE A O 1
ATOM 2619 N N . MET A 1 172 ? -15.193 -0.066 -9.777 1.00 6.71 388 MET A N 1
ATOM 2620 C CA . MET A 1 172 ? -15.078 -0.196 -11.223 1.00 7.00 388 MET A CA 1
ATOM 2621 C C . MET A 1 172 ? -16.210 0.581 -11.877 1.00 7.08 388 MET A C 1
ATOM 2622 O O . MET A 1 172 ? -17.384 0.371 -11.553 1.00 7.48 388 MET A O 1
ATOM 2636 N N . LEU A 1 173 ? -15.854 1.471 -12.802 1.00 7.04 389 LEU A N 1
ATOM 2637 C CA . LEU A 1 173 ? -16.829 2.216 -13.594 1.00 7.67 389 LEU A CA 1
ATOM 2638 C C . LEU A 1 173 ? -16.646 1.761 -15.035 1.00 6.52 389 LEU A C 1
ATOM 2639 O O . LEU A 1 173 ? -15.643 2.092 -15.679 1.00 7.48 389 LEU A O 1
ATOM 2655 N N . HIS A 1 174 ? -17.590 0.968 -15.528 1.00 7.37 390 HIS A N 1
ATOM 2656 C CA . HIS A 1 174 ? -17.485 0.375 -16.857 1.00 7.04 390 HIS A CA 1
ATOM 2657 C C . HIS A 1 174 ? -18.149 1.325 -17.845 1.00 7.16 390 HIS A C 1
ATOM 2658 O O . HIS A 1 174 ? -19.376 1.404 -17.914 1.00 7.81 390 HIS A O 1
ATOM 2672 N N A GLN A 1 175 ? -17.361 2.102 -18.565 0.58 6.12 391 GLN A N 1
ATOM 2673 N N B GLN A 1 175 ? -17.321 1.983 -18.662 0.42 8.75 391 GLN A N 1
ATOM 2674 C CA A GLN A 1 175 ? -17.949 3.207 -19.309 0.58 7.91 391 GLN A CA 1
ATOM 2675 C CA B GLN A 1 175 ? -17.707 3.093 -19.529 0.42 7.82 391 GLN A CA 1
ATOM 2676 C C A GLN A 1 175 ? -18.323 2.810 -20.737 0.58 8.56 391 GLN A C 1
ATOM 2677 C C B GLN A 1 175 ? -18.447 2.636 -20.776 0.42 5.67 391 GLN A C 1
ATOM 2678 O O A GLN A 1 175 ? -17.750 1.894 -21.327 0.58 7.12 391 GLN A O 1
ATOM 2679 O O B GLN A 1 175 ? -18.173 1.570 -21.337 0.42 7.23 391 GLN A O 1
ATOM 2706 N N . MET A 1 176 ? -19.330 3.510 -21.270 1.00 7.70 392 MET A N 1
ATOM 2707 C CA . MET A 1 176 ? -19.729 3.372 -22.667 1.00 7.86 392 MET A CA 1
ATOM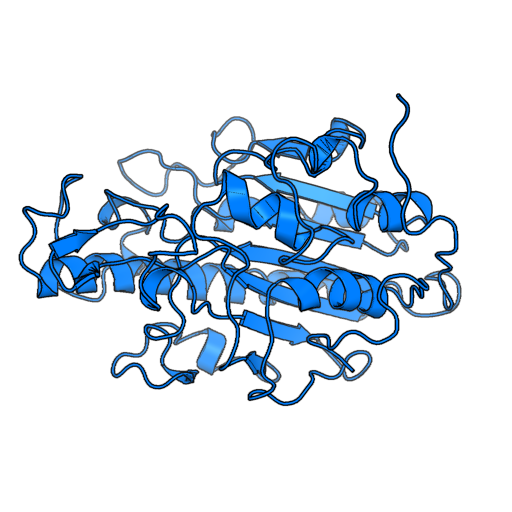 2708 C C . MET A 1 176 ? -18.603 3.828 -23.591 1.00 7.18 392 MET A C 1
ATOM 2709 O O . MET A 1 176 ? -18.335 3.203 -24.629 1.00 7.46 392 MET A O 1
ATOM 2724 N N . GLY A 1 177 ? -17.933 4.920 -23.224 1.00 7.49 393 GLY A N 1
ATOM 2725 C CA . GLY A 1 177 ? -16.746 5.349 -23.948 1.00 7.30 393 GLY A CA 1
ATOM 2726 C C . GLY A 1 177 ? -17.010 5.541 -25.427 1.00 7.09 393 GLY A C 1
ATOM 2727 O O . GLY A 1 177 ? -17.985 6.183 -25.836 1.00 8.94 393 GLY A O 1
ATOM 2731 N N . ASN A 1 178 ? -16.137 4.956 -26.243 1.00 6.78 394 ASN A N 1
ATOM 2732 C CA . ASN A 1 178 ? -16.152 5.159 -27.682 1.00 6.65 394 ASN A CA 1
ATOM 2733 C C . ASN A 1 178 ? -16.852 4.047 -28.441 1.00 7.19 394 ASN A C 1
ATOM 2734 O O . ASN A 1 178 ? -16.682 3.953 -29.662 1.00 8.18 394 ASN A O 1
ATOM 2745 N N . HIS A 1 179 ? -17.655 3.217 -27.775 1.00 7.51 395 HIS A N 1
ATOM 2746 C CA . HIS A 1 179 ? -18.281 2.132 -28.518 1.00 8.25 395 HIS A CA 1
ATOM 2747 C C . HIS A 1 179 ? -19.155 2.681 -29.635 1.00 8.42 395 HIS A C 1
ATOM 2748 O O . HIS A 1 179 ? -19.900 3.648 -29.448 1.00 10.23 395 HIS A O 1
ATOM 2762 N N . GLY A 1 180 ? -19.036 2.073 -30.809 1.00 8.10 396 GLY A N 1
ATOM 2763 C CA . GLY A 1 180 ? -19.841 2.440 -31.947 1.00 9.48 396 GLY A CA 1
ATOM 2764 C C . GLY A 1 180 ? -20.960 1.447 -32.201 1.00 9.08 396 GLY A C 1
ATOM 2765 O O . GLY A 1 180 ? -21.334 0.662 -31.325 1.00 11.11 396 GLY A O 1
ATOM 2769 N N . PRO A 1 181 ? -21.503 1.439 -33.427 1.00 9.37 397 PRO A N 1
ATOM 2770 C CA . PRO A 1 181 ? -21.046 2.238 -34.573 1.00 9.80 397 PRO A CA 1
ATOM 2771 C C . PRO A 1 181 ? -21.398 3.724 -34.510 1.00 8.92 397 PRO A C 1
ATOM 2772 O O . PRO A 1 181 ? -20.732 4.521 -35.166 1.00 11.13 397 PRO A O 1
ATOM 2783 N N . ALA A 1 182 ? -22.413 4.102 -33.738 1.00 8.73 398 ALA A N 1
ATOM 2784 C CA . ALA A 1 182 ? -22.917 5.480 -33.776 1.00 8.89 398 ALA A CA 1
ATOM 2785 C C . ALA A 1 182 ? -22.131 6.373 -32.813 1.00 8.32 398 ALA A C 1
ATOM 2786 O O . ALA A 1 182 ? -22.638 6.827 -31.787 1.00 8.53 398 ALA A O 1
ATOM 2793 N N . TYR A 1 183 ? -20.867 6.648 -33.176 1.00 8.71 399 TYR A N 1
ATOM 2794 C CA . TYR A 1 183 ? -20.026 7.488 -32.320 1.00 8.52 399 TYR A CA 1
ATOM 2795 C C . TYR A 1 183 ? -20.681 8.831 -32.028 1.00 7.68 399 TYR A C 1
ATOM 2796 O O . TYR A 1 183 ? -20.504 9.382 -30.938 1.00 8.05 399 TYR A O 1
ATOM 2814 N N . PHE A 1 184 ? -21.441 9.373 -32.991 1.00 7.98 400 PHE A N 1
ATOM 2815 C CA . PHE A 1 184 ? -22.051 10.689 -32.813 1.00 8.47 400 PHE A CA 1
ATOM 2816 C C . PHE A 1 184 ? -22.987 10.749 -31.611 1.00 8.11 400 PHE A C 1
ATOM 2817 O O . PHE A 1 184 ? -23.228 11.840 -31.084 1.00 9.57 400 PHE A O 1
ATOM 2834 N N . LYS A 1 185 ? -23.503 9.612 -31.160 1.00 7.97 401 LYS A N 1
ATOM 2835 C CA . LYS A 1 185 ? -24.408 9.579 -30.019 1.00 8.47 401 LYS A CA 1
ATOM 2836 C C . LYS A 1 185 ? -23.687 9.479 -28.684 1.00 8.00 401 LYS A C 1
ATOM 2837 O O . LYS A 1 185 ? -24.338 9.596 -27.637 1.00 8.61 401 LYS A O 1
ATOM 2856 N N . ARG A 1 186 ? -22.371 9.264 -28.701 1.00 7.40 402 ARG A N 1
ATOM 2857 C CA . ARG A 1 186 ? -21.639 8.894 -27.497 1.00 8.04 402 ARG A CA 1
ATOM 2858 C C . ARG A 1 186 ? -21.251 10.080 -26.627 1.00 7.48 402 ARG A C 1
ATOM 2859 O O . ARG A 1 186 ? -20.708 9.869 -25.535 1.00 8.86 402 ARG A O 1
ATOM 2880 N N . TYR A 1 187 ? -21.492 11.311 -27.070 1.00 8.03 403 TYR A N 1
ATOM 2881 C CA . TYR A 1 187 ? -21.044 12.488 -26.347 1.00 8.44 403 TYR A CA 1
ATOM 2882 C C . TYR A 1 187 ? -22.117 13.562 -26.380 1.00 8.43 403 TYR A C 1
ATOM 2883 O O . TYR A 1 187 ? -22.832 13.715 -27.376 1.00 9.47 403 TYR A O 1
ATOM 2901 N N . ASP A 1 188 ? -22.221 14.302 -25.283 1.00 9.22 404 ASP A N 1
ATOM 2902 C CA . ASP A 1 188 ? -23.088 15.464 -25.261 1.00 10.48 404 ASP A CA 1
ATOM 2903 C C . ASP A 1 188 ? -22.464 16.589 -26.079 1.00 9.96 404 ASP A C 1
ATOM 2904 O O . ASP A 1 188 ? -21.267 16.586 -26.402 1.00 10.63 404 ASP A O 1
ATOM 2913 N N . GLU A 1 189 ? -23.294 17.563 -26.432 1.00 11.49 405 GLU A N 1
ATOM 2914 C CA . GLU A 1 189 ? -22.902 18.432 -27.531 1.00 13.36 405 GLU A CA 1
ATOM 2915 C C . GLU A 1 189 ? -21.804 19.427 -27.168 1.00 13.38 405 GLU A C 1
ATOM 2916 O O . GLU A 1 189 ? -21.189 19.989 -28.081 1.00 15.73 405 GLU A O 1
ATOM 2928 N N . GLN A 1 190 ? -21.507 19.634 -25.885 1.00 12.85 406 GLN A N 1
ATOM 2929 C CA . GLN A 1 190 ? -20.346 20.451 -25.544 1.00 14.60 406 GLN A CA 1
ATOM 2930 C C . GLN A 1 190 ? -19.027 19.825 -25.986 1.00 15.40 406 GLN A C 1
ATOM 2931 O O . GLN A 1 190 ? -18.004 20.519 -25.978 1.00 17.26 406 GLN A O 1
ATOM 2945 N N . PHE A 1 191 ? -19.024 18.548 -26.370 1.00 11.00 407 PHE A N 1
ATOM 2946 C CA . PHE A 1 191 ? -17.842 17.874 -26.888 1.00 9.87 407 PHE A CA 1
ATOM 2947 C C . PHE A 1 191 ? -17.850 17.761 -28.405 1.00 10.25 407 PHE A C 1
ATOM 2948 O O . PHE A 1 191 ? -16.963 17.112 -28.973 1.00 10.88 407 PHE A O 1
ATOM 2965 N N . ALA A 1 192 ? -18.824 18.385 -29.072 1.00 11.69 408 ALA A N 1
ATOM 2966 C CA . ALA A 1 192 ? -18.900 18.370 -30.532 1.00 13.04 408 ALA A CA 1
ATOM 2967 C C . ALA A 1 192 ? -17.936 19.406 -31.115 1.00 13.18 408 ALA A C 1
ATOM 2968 O O . ALA A 1 192 ? -18.327 20.393 -31.735 1.00 17.26 408 ALA A O 1
ATOM 2975 N N . LYS A 1 193 ? -16.646 19.167 -30.895 1.00 11.86 409 LYS A N 1
ATOM 2976 C CA . LYS A 1 193 ? -15.621 20.135 -31.257 1.00 12.58 409 LYS A CA 1
ATOM 2977 C C . LYS A 1 193 ? -15.182 20.013 -32.708 1.00 10.48 409 LYS A C 1
ATOM 2978 O O . LYS A 1 193 ? -14.962 21.033 -33.376 1.00 13.97 409 LYS A O 1
ATOM 2997 N N . PHE A 1 194 ? -15.036 18.794 -33.207 1.00 9.62 410 PHE A N 1
ATOM 2998 C CA . PHE A 1 194 ? -14.500 18.566 -34.540 1.00 10.25 410 PHE A CA 1
ATOM 2999 C C . PHE A 1 194 ? -15.649 18.363 -35.518 1.00 11.66 410 PHE A C 1
ATOM 3000 O O . PHE A 1 194 ? -16.613 17.656 -35.208 1.00 12.60 410 PHE A O 1
ATOM 3017 N N . THR A 1 195 ? -15.562 19.009 -36.677 1.00 10.60 411 THR A N 1
ATOM 3018 C CA . THR A 1 195 ? -16.573 18.931 -37.722 1.00 9.95 411 THR A CA 1
ATOM 3019 C C . THR A 1 195 ? -15.861 18.788 -39.059 1.00 10.37 411 THR A C 1
ATOM 3020 O O . THR A 1 195 ? -14.731 19.269 -39.217 1.00 11.03 411 THR A O 1
ATOM 3031 N N . PRO A 1 196 ? -16.507 18.157 -40.056 1.00 10.16 412 PRO A N 1
ATOM 3032 C CA . PRO A 1 196 ? -17.849 17.563 -39.999 1.00 9.71 412 PRO A CA 1
ATOM 3033 C C . PRO A 1 196 ? -17.856 16.220 -39.279 1.00 8.95 412 PRO A C 1
ATOM 3034 O O . PRO A 1 196 ? -16.813 15.579 -39.127 1.00 10.10 412 PRO A O 1
ATOM 3045 N N . VAL A 1 197 ? -19.042 15.795 -38.857 1.00 8.53 413 VAL A N 1
ATOM 3046 C CA . VAL A 1 197 ? -19.235 14.567 -38.099 1.00 8.87 413 VAL A CA 1
ATOM 3047 C C . VAL A 1 197 ? -20.081 13.604 -38.918 1.00 9.15 413 VAL A C 1
ATOM 3048 O O . VAL A 1 197 ? -21.086 14.004 -39.518 1.00 9.96 413 VAL A O 1
ATOM 3061 N N . CYS A 1 198 ? -19.688 12.330 -38.933 1.00 9.44 414 CYS A N 1
ATOM 3062 C CA . CYS A 1 198 ? -20.511 11.308 -39.567 1.00 9.94 414 CYS A CA 1
ATOM 3063 C C . CYS A 1 198 ? -21.695 10.976 -38.668 1.00 9.73 414 CYS A C 1
ATOM 3064 O O . CYS A 1 198 ? -21.519 10.463 -37.559 1.00 10.29 414 CYS A O 1
ATOM 3071 N N . GLU A 1 199 ? -22.893 11.265 -39.149 1.00 8.58 415 GLU A N 1
ATOM 3072 C CA . GLU A 1 199 ? -24.117 11.058 -38.384 1.00 8.51 415 GLU A CA 1
ATOM 3073 C C . GLU A 1 199 ? -24.859 9.839 -38.938 1.00 8.35 415 GLU A C 1
ATOM 3074 O O . GLU A 1 199 ? -25.725 9.954 -39.805 1.00 9.17 415 GLU A O 1
ATOM 3086 N N . GLY A 1 200 ? -24.529 8.669 -38.411 1.00 8.90 416 GLY A N 1
ATOM 3087 C CA . GLY A 1 200 ? -25.194 7.443 -38.824 1.00 9.80 416 GLY A CA 1
ATOM 3088 C C . GLY A 1 200 ? -24.611 6.258 -38.086 1.00 9.13 416 GLY A C 1
ATOM 3089 O O . GLY A 1 200 ? -23.634 6.377 -37.341 1.00 10.68 416 GLY A O 1
ATOM 3093 N N . ASN A 1 201 ? -25.230 5.095 -38.309 1.00 9.77 417 ASN A N 1
ATOM 3094 C CA . ASN A 1 201 ? -24.816 3.866 -37.643 1.00 10.09 417 ASN A CA 1
ATOM 3095 C C . ASN A 1 201 ? -24.162 2.859 -38.580 1.00 10.35 417 ASN A C 1
ATOM 3096 O O . ASN A 1 201 ? -23.947 1.709 -38.180 1.00 10.96 417 ASN A O 1
ATOM 3107 N N . GLU A 1 202 ? -23.840 3.257 -39.807 1.00 10.36 418 GLU A N 1
ATOM 3108 C CA . GLU A 1 202 ? -23.121 2.412 -40.760 1.00 11.98 418 GLU A CA 1
ATOM 3109 C C . GLU A 1 202 ? -21.866 3.176 -41.158 1.00 10.95 418 GLU A C 1
ATOM 3110 O O . 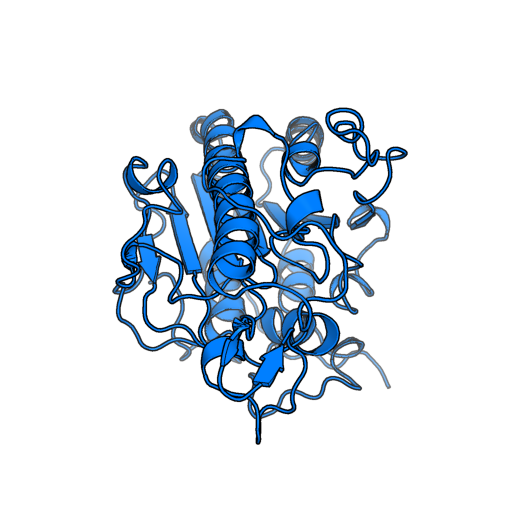GLU A 1 202 ? -21.910 4.055 -42.025 1.00 13.15 418 GLU A O 1
ATOM 3122 N N . LEU A 1 203 ? -20.747 2.836 -40.525 1.00 12.02 419 LEU A N 1
ATOM 3123 C CA . LEU A 1 203 ? -19.546 3.650 -40.658 1.00 11.96 419 LEU A CA 1
ATOM 3124 C C . LEU A 1 203 ? -18.857 3.491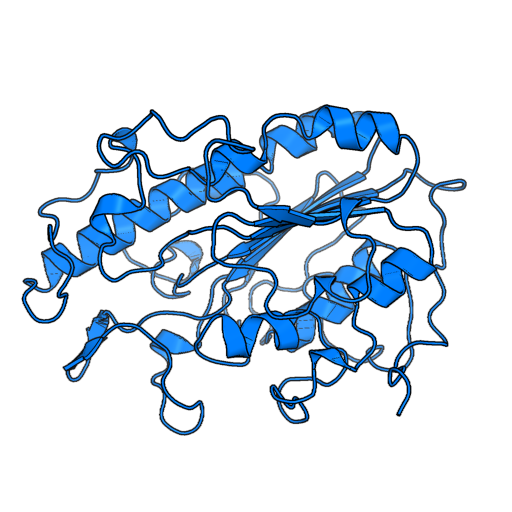 -42.006 1.00 13.89 419 LEU A C 1
ATOM 3125 O O . LEU A 1 203 ? -18.110 4.391 -42.410 1.00 13.14 419 LEU A O 1
ATOM 3141 N N . ALA A 1 204 ? -19.088 2.383 -42.713 1.00 12.27 420 ALA A N 1
ATOM 3142 C CA . ALA A 1 204 ? -18.501 2.225 -44.038 1.00 13.67 420 ALA A CA 1
ATOM 3143 C C . ALA A 1 204 ? -19.050 3.240 -45.033 1.00 13.39 420 ALA A C 1
ATOM 3144 O O . ALA A 1 204 ? -18.462 3.426 -46.105 1.00 16.24 420 ALA A O 1
ATOM 3151 N N . LYS A 1 205 ? -20.166 3.888 -44.703 1.00 12.43 421 LYS A N 1
ATOM 3152 C CA . LYS A 1 205 ? -20.764 4.923 -45.531 1.00 13.05 421 LYS A CA 1
ATOM 3153 C C . LYS A 1 205 ? -20.362 6.331 -45.102 1.00 11.92 421 LYS A C 1
ATOM 3154 O O . LYS A 1 205 ? -20.926 7.311 -45.606 1.00 13.94 421 LYS A O 1
ATOM 3173 N N . CYS A 1 206 ? -19.399 6.450 -44.191 1.00 13.24 422 CYS A N 1
ATOM 3174 C CA . CYS A 1 206 ? -18.896 7.742 -43.744 1.00 14.42 422 CYS A CA 1
ATOM 3175 C C . CYS A 1 206 ? -17.713 8.171 -44.593 1.00 13.90 422 CYS A C 1
ATOM 3176 O O . CYS A 1 206 ? -16.829 7.367 -44.895 1.00 16.52 422 CYS A O 1
ATOM 3183 N N . GLU A 1 207 ? -17.671 9.456 -44.930 1.00 14.62 423 GLU A N 1
ATOM 3184 C CA . GLU A 1 207 ? -16.424 10.049 -45.388 1.00 15.45 423 GLU A CA 1
ATOM 3185 C C . GLU A 1 207 ? -15.400 9.984 -44.254 1.00 14.04 423 GLU A C 1
ATOM 3186 O O . GLU A 1 207 ? -15.736 10.185 -43.083 1.00 13.37 423 GLU A O 1
ATOM 3198 N N . HIS A 1 208 ? -14.139 9.708 -44.605 1.00 14.46 424 HIS A N 1
ATOM 3199 C CA . HIS A 1 208 ? -13.160 9.279 -43.604 1.00 14.42 424 HIS A CA 1
ATOM 3200 C C . HIS A 1 208 ? -12.929 10.328 -42.517 1.00 13.89 424 HIS A C 1
ATOM 3201 O O . HIS A 1 208 ? -12.903 9.999 -41.328 1.00 12.81 424 HIS A O 1
ATOM 3215 N N . GLN A 1 209 ? -12.727 11.591 -42.898 1.00 13.65 425 GLN A N 1
ATOM 3216 C CA . GLN A 1 209 ? -12.459 12.600 -41.875 1.00 12.81 425 GLN A CA 1
ATOM 3217 C C . GLN A 1 209 ? -13.653 12.774 -40.943 1.00 11.06 425 GLN A C 1
ATOM 3218 O O . GLN A 1 209 ? -13.481 12.969 -39.733 1.00 10.74 425 GLN A O 1
ATOM 3232 N N . SER A 1 210 ? -14.870 12.692 -41.486 1.00 11.16 426 SER A N 1
ATOM 3233 C CA . SER A 1 210 ? -16.057 12.825 -40.646 1.00 11.18 426 SER A CA 1
ATOM 3234 C C . SER A 1 210 ? -16.191 11.665 -39.665 1.00 8.73 426 SER A C 1
ATOM 3235 O O . SER A 1 210 ? -16.734 11.837 -38.567 1.00 9.33 426 SER A O 1
ATOM 3243 N N . LEU A 1 211 ? -15.706 10.484 -40.047 1.00 9.42 427 LEU A N 1
ATOM 3244 C CA . LEU A 1 211 ? -15.673 9.339 -39.144 1.00 8.68 427 LEU A CA 1
ATOM 3245 C C . LEU A 1 211 ? -14.694 9.581 -38.004 1.00 8.95 427 LEU A C 1
ATOM 3246 O O . LEU A 1 211 ? -15.025 9.386 -36.828 1.00 8.60 427 LEU A O 1
ATOM 3262 N N . ILE A 1 212 ? -13.486 10.031 -38.347 1.00 8.97 428 ILE A N 1
ATOM 3263 C CA . ILE A 1 212 ? -12.466 10.354 -37.355 1.00 8.50 428 ILE A CA 1
ATOM 3264 C C . ILE A 1 212 ? -12.968 11.423 -36.399 1.00 7.95 428 ILE A C 1
ATOM 3265 O O . ILE A 1 212 ? -12.751 11.343 -35.186 1.00 8.56 428 ILE A O 1
ATOM 3281 N N . ASN A 1 213 ? -13.640 12.444 -36.932 1.00 7.86 429 ASN A N 1
ATOM 3282 C CA . ASN A 1 213 ? -14.092 13.548 -36.091 1.00 7.85 429 ASN A CA 1
ATOM 3283 C C . ASN A 1 213 ? -15.131 13.086 -35.075 1.00 7.48 429 ASN A C 1
ATOM 3284 O O . ASN A 1 213 ? -15.097 13.502 -33.912 1.00 8.05 429 ASN A O 1
ATOM 3295 N N . ALA A 1 214 ? -16.076 12.243 -35.501 1.00 7.62 430 ALA A N 1
ATOM 3296 C CA . ALA A 1 214 ? -17.055 11.704 -34.564 1.00 7.78 430 ALA A CA 1
ATOM 3297 C C . ALA A 1 214 ? -16.366 10.911 -33.461 1.00 7.61 430 ALA A C 1
ATOM 3298 O O . ALA A 1 214 ? -16.692 11.050 -32.278 1.00 8.26 430 ALA A O 1
ATOM 3305 N N . TYR A 1 215 ? -15.407 10.067 -33.842 1.00 7.40 431 TYR A N 1
ATOM 3306 C CA . TYR A 1 215 ? -14.664 9.263 -32.880 1.00 7.82 431 TYR A CA 1
ATOM 3307 C C . TYR A 1 215 ? -13.896 10.143 -31.895 1.00 7.34 431 TYR A C 1
ATOM 3308 O O . TYR A 1 215 ? -13.901 9.891 -30.683 1.00 7.92 431 TYR A O 1
ATOM 3326 N N . ASP A 1 216 ? -13.239 11.187 -32.398 1.00 7.06 432 ASP A N 1
ATOM 3327 C CA . ASP A 1 216 ? -12.432 12.044 -31.536 1.00 7.73 432 ASP A CA 1
ATOM 3328 C C . ASP A 1 216 ? -13.291 12.887 -30.596 1.00 7.19 432 ASP A C 1
ATOM 3329 O O . ASP A 1 216 ? -12.885 13.146 -29.456 1.00 7.74 432 ASP A O 1
ATOM 3338 N N . ASN A 1 217 ? -14.470 13.327 -31.049 1.00 7.59 433 ASN A N 1
ATOM 3339 C CA . ASN A 1 217 ? -15.391 14.006 -30.143 1.00 7.93 433 ASN A CA 1
ATOM 3340 C C . ASN A 1 217 ? -15.776 13.098 -28.977 1.00 7.23 433 ASN A C 1
ATOM 3341 O O . ASN A 1 217 ? -15.884 13.552 -27.830 1.00 8.01 433 ASN A O 1
ATOM 3352 N N . ALA A 1 218 ? -15.993 11.810 -29.250 1.00 7.19 434 ALA A N 1
ATOM 3353 C CA . ALA A 1 218 ? -16.308 10.881 -28.171 1.00 7.28 434 ALA A CA 1
ATOM 3354 C C . ALA A 1 218 ? -15.146 10.757 -27.189 1.00 7.30 434 ALA A C 1
ATOM 3355 O O . ALA A 1 218 ? -15.360 10.609 -25.976 1.00 7.51 434 ALA A O 1
ATOM 3362 N N . LEU A 1 219 ? -13.907 10.824 -27.685 1.00 6.97 435 LEU A N 1
ATOM 3363 C CA . LEU A 1 219 ? -12.764 10.814 -26.775 1.00 7.74 435 LEU A CA 1
ATOM 3364 C C . LEU A 1 219 ? -12.780 12.021 -25.848 1.00 6.90 435 LEU A C 1
ATOM 3365 O O . LEU A 1 219 ? -12.440 11.898 -24.666 1.00 7.32 435 LEU A O 1
ATOM 3381 N N . LEU A 1 220 ? -13.168 13.197 -26.355 1.00 7.38 436 LEU A N 1
ATOM 3382 C CA . LEU A 1 220 ? -13.237 14.380 -25.497 1.00 7.90 436 LEU A CA 1
ATOM 3383 C C . LEU A 1 220 ? -14.173 14.151 -24.317 1.00 6.75 436 LEU A C 1
ATOM 3384 O O . LEU A 1 220 ? -13.905 14.613 -23.198 1.00 7.46 436 LEU A O 1
ATOM 3400 N N . ALA A 1 221 ? -15.280 13.442 -24.544 1.00 7.41 437 ALA A N 1
ATOM 3401 C CA . ALA A 1 221 ? -16.212 13.161 -23.453 1.00 8.38 437 ALA A CA 1
ATOM 3402 C C . ALA A 1 221 ? -15.594 12.212 -22.433 1.00 7.35 437 ALA A C 1
ATOM 3403 O O . ALA A 1 221 ? -15.867 12.324 -21.232 1.00 8.02 437 ALA A O 1
ATOM 3410 N N . THR A 1 222 ? -14.749 11.284 -22.892 1.00 7.28 438 THR A N 1
ATOM 3411 C CA . THR A 1 222 ? -14.059 10.371 -21.978 1.00 7.38 438 THR A CA 1
ATOM 3412 C C . THR A 1 222 ? -12.974 11.090 -21.183 1.00 7.17 438 THR A C 1
ATOM 3413 O O . THR A 1 222 ? -12.829 10.852 -19.979 1.00 7.89 438 THR A O 1
ATOM 3424 N N . ASP A 1 223 ? -12.219 11.985 -21.837 1.00 7.87 439 ASP A N 1
ATOM 3425 C CA . ASP A 1 223 ? -11.289 12.874 -21.139 1.00 7.77 439 ASP A CA 1
ATOM 3426 C C . ASP A 1 223 ? -11.991 13.574 -19.977 1.00 7.45 439 ASP A C 1
ATOM 3427 O O . ASP A 1 223 ? -11.498 13.591 -18.839 1.00 8.32 439 ASP A O 1
ATOM 3436 N N . ASP A 1 224 ? -13.178 14.121 -20.254 1.00 7.30 440 ASP A N 1
ATOM 3437 C CA . ASP A 1 224 ? -13.960 14.823 -19.244 1.00 8.47 440 ASP A CA 1
ATOM 3438 C C . ASP A 1 224 ? -14.390 13.893 -18.111 1.00 7.46 440 ASP A C 1
ATOM 3439 O O . ASP A 1 224 ? -14.316 14.263 -16.931 1.00 8.23 440 ASP A O 1
ATOM 3448 N N . PHE A 1 225 ? -14.855 12.689 -18.457 1.00 7.57 441 PHE A N 1
ATOM 3449 C CA . PHE A 1 225 ? -15.292 11.731 -17.444 1.00 8.11 441 PHE A CA 1
ATOM 3450 C C . PHE A 1 225 ? -14.147 11.329 -16.520 1.00 7.65 441 PHE A C 1
ATOM 3451 O O . PHE A 1 225 ? -14.319 11.266 -15.295 1.00 8.27 441 PHE A O 1
ATOM 3468 N N . ILE A 1 226 ? -12.972 11.044 -17.084 1.00 7.82 442 ILE A N 1
ATOM 3469 C CA . ILE A 1 226 ? -11.828 10.676 -16.254 1.00 7.66 442 ILE A CA 1
ATOM 3470 C C . ILE A 1 226 ? -11.418 11.842 -15.363 1.00 7.96 442 ILE A C 1
ATOM 3471 O O . ILE A 1 226 ? -11.128 11.661 -14.175 1.00 8.37 442 ILE A O 1
ATOM 3487 N N . ALA A 1 227 ? -11.371 13.057 -15.925 1.00 8.12 443 ALA A N 1
ATOM 3488 C CA . ALA A 1 227 ? -11.034 14.231 -15.123 1.00 8.49 443 ALA A CA 1
ATOM 3489 C C . ALA A 1 227 ? -12.012 14.406 -13.966 1.00 8.37 443 ALA A C 1
ATOM 3490 O O . ALA A 1 227 ? -11.604 14.705 -12.837 1.00 9.15 443 ALA A O 1
ATOM 3497 N N . LYS A 1 228 ? -13.308 14.201 -14.225 1.00 8.34 444 LYS A N 1
ATOM 3498 C CA . LYS A 1 228 ? -14.310 14.316 -13.168 1.00 8.77 444 LYS A CA 1
ATOM 3499 C C . LYS A 1 228 ? -14.186 13.191 -12.142 1.00 8.10 444 LYS A C 1
ATOM 3500 O O . LYS A 1 228 ? -14.484 13.397 -10.958 1.00 9.61 444 LYS A O 1
ATOM 3519 N N . SER A 1 229 ? -13.740 12.007 -12.569 1.00 7.88 445 SER A N 1
ATOM 3520 C CA A SER A 1 229 ? -13.486 10.923 -11.625 0.73 9.07 445 SER A CA 1
ATOM 3521 C CA B SER A 1 229 ? -13.501 10.936 -11.610 0.27 8.20 445 SER A CA 1
ATOM 3522 C C . SER A 1 229 ? -12.347 11.286 -10.679 1.00 7.84 445 SER A C 1
ATOM 3523 O O . SER A 1 229 ? -12.407 10.997 -9.477 1.00 8.98 445 SER A O 1
ATOM 3538 N N . ILE A 1 230 ? -11.301 11.929 -11.208 1.00 8.56 446 ILE A N 1
ATOM 3539 C CA . ILE A 1 230 ? -10.205 12.408 -10.368 1.00 9.23 446 ILE A CA 1
ATOM 3540 C C . ILE A 1 230 ? -10.697 13.492 -9.413 1.00 9.46 446 ILE A C 1
ATOM 3541 O O . ILE A 1 230 ? -10.363 13.485 -8.223 1.00 10.06 446 ILE A O 1
ATOM 3557 N N . ASP A 1 231 ? -11.512 14.431 -9.910 1.00 9.78 447 ASP A N 1
ATOM 3558 C CA . ASP A 1 231 ? -12.102 15.436 -9.026 1.00 10.09 447 ASP A CA 1
ATOM 3559 C C . ASP A 1 231 ? -12.867 14.778 -7.887 1.00 9.92 447 ASP A C 1
ATOM 3560 O O . ASP A 1 231 ? -12.782 15.216 -6.733 1.00 11.33 447 ASP A O 1
ATOM 3569 N N . TRP A 1 232 ? -13.645 13.737 -8.201 1.00 9.87 448 TRP A N 1
ATOM 3570 C CA . TRP A 1 232 ? -14.407 13.053 -7.164 1.00 9.79 448 TRP A CA 1
ATOM 3571 C C . TRP A 1 232 ? -13.478 12.433 -6.121 1.00 9.19 448 TRP A C 1
ATOM 3572 O O . TRP A 1 232 ? -13.693 12.576 -4.909 1.00 9.88 448 TRP A O 1
ATOM 3593 N N . LEU A 1 233 ? -12.423 11.754 -6.576 1.00 9.08 449 LEU A N 1
ATOM 3594 C CA . LEU A 1 233 ? -11.471 11.157 -5.642 1.00 9.05 449 LEU A CA 1
ATOM 3595 C C . LEU A 1 233 ? -10.838 12.217 -4.748 1.00 9.70 449 LEU A C 1
ATOM 3596 O O . LEU A 1 233 ? -10.626 11.986 -3.548 1.00 10.57 449 LEU A O 1
ATOM 3612 N N . LYS A 1 234 ? -10.544 13.392 -5.313 1.00 10.52 450 LYS A N 1
ATOM 3613 C CA . LYS A 1 234 ? -9.908 14.448 -4.531 1.00 11.24 450 LYS A CA 1
ATOM 3614 C C . LYS A 1 234 ? -10.780 14.894 -3.364 1.00 12.02 450 LYS A C 1
ATOM 3615 O O . LYS A 1 234 ? -10.250 15.321 -2.330 1.00 13.78 450 LYS A O 1
ATOM 3634 N N . THR A 1 235 ? -12.110 14.786 -3.492 1.00 10.87 451 THR A N 1
ATOM 3635 C CA . THR A 1 235 ? -12.980 15.150 -2.375 1.00 12.52 451 THR A CA 1
ATOM 3636 C C . THR A 1 235 ? -12.848 14.204 -1.189 1.00 11.95 451 THR A C 1
ATOM 3637 O O . THR A 1 235 ? -13.394 14.507 -0.123 1.00 13.62 451 THR A O 1
ATOM 3648 N N . HIS A 1 236 ? -12.127 13.093 -1.340 1.00 11.50 452 HIS A N 1
ATOM 3649 C CA . HIS A 1 236 ? -11.940 12.116 -0.274 1.00 11.54 452 HIS A CA 1
ATOM 3650 C C . HIS A 1 236 ? -10.491 11.994 0.177 1.00 11.30 452 HIS A C 1
ATOM 3651 O O . HIS A 1 236 ? -10.184 11.127 1.003 1.00 12.82 452 HIS A O 1
ATOM 3666 N N . GLU A 1 237 ? -9.596 12.846 -0.321 1.00 14.91 453 GLU A N 1
ATOM 3667 C CA . GLU A 1 237 ? -8.176 12.636 -0.071 1.00 15.76 453 GLU A CA 1
ATOM 3668 C C . GLU A 1 237 ? -7.741 12.997 1.346 1.00 18.86 453 GLU A C 1
ATOM 3669 O O . GLU A 1 237 ? -6.628 12.637 1.742 1.00 19.48 453 GLU A O 1
ATOM 3681 N N . ALA A 1 238 ? -8.592 13.658 2.132 1.00 18.42 454 ALA A N 1
ATOM 3682 C CA . ALA A 1 238 ? -8.251 13.891 3.532 1.00 19.65 454 ALA A CA 1
ATOM 3683 C C . ALA A 1 238 ? -8.274 12.595 4.334 1.00 16.06 454 ALA A C 1
ATOM 3684 O O . ALA A 1 238 ? -7.469 12.416 5.256 1.00 19.63 454 ALA A O 1
ATOM 3691 N N . ASN A 1 239 ? -9.185 11.677 4.001 1.00 16.34 455 ASN A N 1
ATOM 3692 C CA . ASN A 1 239 ? -9.357 10.452 4.768 1.00 15.33 455 ASN A CA 1
ATOM 3693 C C . ASN A 1 239 ? -8.865 9.199 4.061 1.00 13.85 455 ASN A C 1
ATOM 3694 O O . ASN A 1 239 ? -8.698 8.166 4.720 1.00 15.06 455 ASN A O 1
ATOM 3705 N N . TYR A 1 240 ? -8.625 9.265 2.752 1.00 12.38 456 TYR A N 1
ATOM 3706 C CA . TYR A 1 240 ? -8.160 8.131 1.969 1.00 11.70 456 TYR A CA 1
ATOM 3707 C C . TYR A 1 240 ? -6.980 8.551 1.114 1.00 11.40 456 TYR A C 1
ATOM 3708 O O . TYR A 1 240 ? -6.919 9.682 0.631 1.00 12.58 456 TYR A O 1
ATOM 3726 N N . ASP A 1 241 ? -6.041 7.634 0.926 1.00 11.07 457 ASP A N 1
ATOM 3727 C CA . ASP A 1 241 ? -5.159 7.726 -0.226 1.00 10.68 457 ASP A CA 1
ATOM 3728 C C . ASP A 1 241 ? -5.940 7.274 -1.451 1.00 10.13 457 ASP A C 1
ATOM 3729 O O . ASP A 1 241 ? -6.557 6.205 -1.437 1.00 11.53 457 ASP A O 1
ATOM 3738 N N . VAL A 1 242 ? -5.925 8.090 -2.504 1.00 9.99 458 VAL A N 1
ATOM 3739 C CA . VAL A 1 242 ? -6.822 7.883 -3.631 1.00 9.58 458 VAL A CA 1
ATOM 3740 C C . VAL A 1 242 ? -6.020 7.664 -4.907 1.00 9.17 458 VAL A C 1
ATOM 3741 O O . VAL A 1 242 ? -4.920 8.204 -5.080 1.00 10.19 458 VAL A O 1
ATOM 3754 N N . ALA A 1 243 ? -6.601 6.885 -5.822 1.00 8.73 459 ALA A N 1
ATOM 3755 C CA . ALA A 1 243 ? -5.960 6.625 -7.101 1.00 8.53 459 ALA A CA 1
ATOM 3756 C C . ALA A 1 243 ? -7.015 6.332 -8.155 1.00 8.05 459 ALA A C 1
ATOM 3757 O O . ALA A 1 243 ? -8.111 5.846 -7.850 1.00 8.31 459 ALA A O 1
ATOM 3764 N N . MET A 1 244 ? -6.649 6.613 -9.407 1.00 7.97 460 MET A N 1
ATOM 3765 C CA . MET A 1 244 ? -7.477 6.338 -10.576 1.00 8.01 460 MET A CA 1
ATOM 3766 C C . MET A 1 244 ? -6.628 5.568 -11.575 1.00 7.62 460 MET A C 1
ATOM 3767 O O . MET A 1 244 ? -5.554 6.039 -11.962 1.00 8.25 460 MET A O 1
ATOM 3781 N N . LEU A 1 245 ? -7.098 4.390 -11.976 1.00 7.47 461 LEU A N 1
ATOM 3782 C CA . LEU A 1 245 ? -6.524 3.630 -13.081 1.00 8.06 461 LEU A CA 1
ATOM 3783 C C . LEU A 1 245 ? -7.518 3.627 -14.233 1.00 6.72 461 LEU A C 1
ATOM 3784 O O . LEU A 1 245 ? -8.708 3.385 -14.015 1.00 7.70 461 LEU A O 1
ATOM 3800 N N . TYR A 1 246 ? -7.045 3.920 -15.445 1.00 6.74 462 TYR A N 1
ATOM 3801 C CA . TYR A 1 246 ? -7.850 3.817 -16.658 1.00 6.68 462 TYR A CA 1
ATOM 3802 C C . TYR A 1 246 ? -7.148 2.871 -17.621 1.00 6.78 462 TYR A C 1
ATOM 3803 O O . TYR A 1 246 ? -5.953 3.032 -17.872 1.00 7.32 462 TYR A O 1
ATOM 3821 N N . VAL A 1 247 ? -7.872 1.895 -18.171 1.00 6.88 463 VAL A N 1
ATOM 3822 C CA . VAL A 1 247 ? -7.352 1.088 -19.278 1.00 7.35 463 VAL A CA 1
ATOM 3823 C C . VAL A 1 247 ? -8.499 0.783 -20.229 1.00 6.84 463 VAL A C 1
ATOM 3824 O O . VAL A 1 247 ? -9.559 0.339 -19.787 1.00 7.33 463 VAL A O 1
ATOM 3837 N N . SER A 1 248 ? -8.289 0.981 -21.532 1.00 6.86 464 SER A N 1
ATOM 3838 C CA . SER A 1 248 ? -9.300 0.576 -22.502 1.00 7.06 464 SER A CA 1
ATOM 3839 C C . SER A 1 248 ? -9.249 -0.932 -22.745 1.00 7.69 464 SER A C 1
ATOM 3840 O O . SER A 1 248 ? -8.187 -1.560 -22.689 1.00 8.12 464 SER A O 1
ATOM 3848 N N . ASP A 1 249 ? -10.420 -1.510 -23.036 1.00 7.32 465 ASP A N 1
ATOM 3849 C CA . ASP A 1 249 ? -10.538 -2.947 -23.277 1.00 7.91 465 ASP A CA 1
ATOM 3850 C C . ASP A 1 249 ? -10.010 -3.384 -24.643 1.00 6.80 465 ASP A C 1
ATOM 3851 O O . ASP A 1 249 ? -9.625 -4.549 -24.796 1.00 7.17 465 ASP A O 1
ATOM 3860 N N . HIS A 1 250 ? -9.977 -2.484 -25.620 1.00 6.61 466 HIS A N 1
ATOM 3861 C CA . HIS A 1 250 ? -9.459 -2.741 -26.962 1.00 6.78 466 HIS A CA 1
ATOM 3862 C C . HIS A 1 250 ? -9.574 -1.433 -27.729 1.00 6.69 466 HIS A C 1
ATOM 3863 O O . HIS A 1 250 ? -10.198 -0.471 -27.267 1.00 7.18 466 HIS A O 1
ATOM 3877 N N . GLY A 1 251 ? -8.960 -1.410 -28.904 1.00 7.06 467 GLY A N 1
ATOM 3878 C CA . GLY A 1 251 ? -9.023 -0.277 -29.806 1.00 7.68 467 GLY A CA 1
ATOM 3879 C C . GLY A 1 251 ? -10.166 -0.383 -30.797 1.00 7.10 467 GLY A C 1
ATOM 3880 O O . GLY A 1 251 ? -11.230 -0.947 -30.510 1.00 8.02 467 GLY A O 1
ATOM 3884 N N . GLU A 1 252 ? -9.939 0.160 -31.988 1.00 6.99 468 GLU A N 1
ATOM 3885 C CA . GLU A 1 252 ? -10.995 0.310 -32.977 1.00 7.30 468 GLU A CA 1
ATOM 3886 C C . GLU A 1 252 ? -10.350 0.502 -34.338 1.00 7.65 468 GLU A C 1
ATOM 3887 O O . GLU A 1 252 ? -9.379 1.250 -34.460 1.00 8.47 468 GLU A O 1
ATOM 3899 N N . SER A 1 253 ? -10.896 -0.159 -35.356 1.00 7.68 469 SER A N 1
ATOM 3900 C CA . SER A 1 253 ? -10.502 0.125 -36.729 1.00 8.23 469 SER A CA 1
ATOM 3901 C C . SER A 1 253 ? -11.370 1.251 -37.266 1.00 8.43 469 SER A C 1
ATOM 3902 O O . SER A 1 253 ? -12.576 1.300 -37.004 1.00 9.54 469 SER A O 1
ATOM 3910 N N . LEU A 1 254 ? -10.747 2.164 -38.001 1.00 8.48 470 LEU A N 1
ATOM 3911 C CA . LEU A 1 254 ? -11.415 3.349 -38.517 1.00 9.57 470 LEU A CA 1
ATOM 3912 C C . LEU A 1 254 ? -11.300 3.414 -40.032 1.00 9.45 470 LEU A C 1
ATOM 3913 O O . LEU A 1 254 ? -11.042 4.470 -40.618 1.00 13.32 470 LEU A O 1
ATOM 3929 N N . GLY A 1 255 ? -11.499 2.271 -40.682 1.00 9.95 471 GLY A N 1
ATOM 3930 C CA . GLY A 1 255 ? -11.515 2.200 -42.124 1.00 11.85 471 GLY A CA 1
ATOM 3931 C C . GLY A 1 255 ? -10.215 1.792 -42.773 1.00 11.16 471 GLY A C 1
ATOM 3932 O O . GLY A 1 255 ? -10.177 1.673 -44.003 1.00 13.06 471 GLY A O 1
ATOM 3936 N N . GLU A 1 256 ? -9.153 1.578 -41.998 1.00 11.75 472 GLU A N 1
ATOM 3937 C CA . GLU A 1 256 ? -7.876 1.175 -42.576 1.00 11.84 472 GLU A CA 1
ATOM 3938 C C . GLU A 1 256 ? -8.029 -0.171 -43.268 1.00 12.36 472 GLU A C 1
ATOM 3939 O O . GLU A 1 256 ? -8.503 -1.138 -42.667 1.00 13.40 472 GLU A O 1
ATOM 3951 N N . ASN A 1 257 ? -7.628 -0.231 -44.539 1.00 14.47 473 ASN A N 1
ATOM 3952 C CA . ASN A 1 257 ? -7.774 -1.448 -45.342 1.00 15.46 473 ASN A CA 1
ATOM 3953 C C . ASN A 1 257 ? -9.220 -1.941 -45.366 1.00 14.35 473 ASN A C 1
ATOM 3954 O O . ASN A 1 257 ? -9.482 -3.141 -45.477 1.00 17.71 473 ASN A O 1
ATOM 3965 N N . GLY A 1 258 ? -10.171 -1.017 -45.246 1.00 13.46 474 GLY A N 1
ATOM 3966 C CA . GLY A 1 258 ? -11.574 -1.366 -45.300 1.00 13.70 474 GLY A CA 1
ATOM 3967 C C . GLY A 1 258 ? -12.146 -1.990 -44.046 1.00 12.83 474 GLY A C 1
ATOM 3968 O O . GLY A 1 258 ? -13.276 -2.490 -44.090 1.00 14.01 474 GLY A O 1
ATOM 3972 N N . VAL A 1 259 ? -11.421 -1.966 -42.926 1.00 12.06 475 VAL A N 1
ATOM 3973 C CA . VAL A 1 259 ? -11.854 -2.603 -41.683 1.00 10.97 475 VAL A CA 1
ATOM 3974 C C . VAL A 1 259 ? -12.462 -1.551 -40.771 1.00 9.75 475 VAL A C 1
ATOM 3975 O O . VAL A 1 259 ? -11.896 -0.465 -40.602 1.00 10.23 475 VAL A O 1
ATOM 3988 N N . TYR A 1 260 ? -13.607 -1.881 -40.176 1.00 9.41 476 TYR A N 1
ATOM 3989 C CA . TYR A 1 260 ? -14.314 -1.011 -39.248 1.00 8.78 476 TYR A CA 1
ATOM 3990 C C . TYR A 1 260 ? -14.602 -1.770 -37.962 1.00 9.23 476 TYR A C 1
ATOM 3991 O O . TYR A 1 260 ? -14.585 -3.000 -37.928 1.00 9.79 476 TYR A O 1
ATOM 4009 N N . LEU A 1 261 ? -14.889 -1.016 -36.909 1.00 8.80 477 LEU A N 1
ATOM 4010 C CA . LEU A 1 261 ? -15.294 -1.580 -35.617 1.00 8.51 477 LEU A CA 1
ATOM 4011 C C . LEU A 1 261 ? -14.153 -2.426 -35.033 1.00 7.67 477 LEU A C 1
ATOM 4012 O O . LEU A 1 261 ? -12.964 -2.148 -35.260 1.00 8.19 477 LEU A O 1
ATOM 4028 N N . HIS A 1 262 ? -14.500 -3.425 -34.237 1.00 7.60 478 HIS A N 1
ATOM 4029 C CA . HIS A 1 262 ? -13.468 -4.244 -33.610 1.00 7.46 47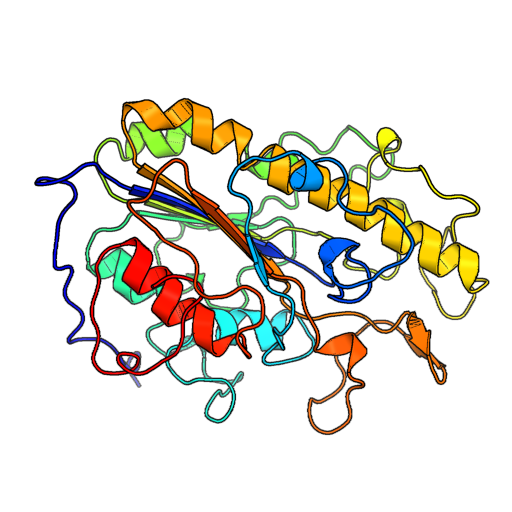8 HIS A CA 1
ATOM 4030 C C . HIS A 1 262 ? -13.890 -5.741 -33.685 1.00 8.18 478 HIS A C 1
ATOM 4031 O O . HIS A 1 262 ? -14.543 -6.152 -34.639 1.00 10.30 478 HIS A O 1
ATOM 4045 N N . GLY A 1 263 ? -13.435 -6.543 -32.724 1.00 7.96 479 GLY A N 1
ATOM 4046 C CA . GLY A 1 263 ? -13.853 -7.930 -32.657 1.00 8.53 479 GLY A CA 1
ATOM 4047 C C . GLY A 1 263 ? -13.138 -8.929 -33.546 1.00 8.34 479 GLY A C 1
ATOM 4048 O O . GLY A 1 263 ? -13.549 -10.092 -33.576 1.00 9.97 479 GLY A O 1
ATOM 4052 N N . MET A 1 264 ? -12.085 -8.552 -34.267 1.00 8.46 480 MET A N 1
ATOM 4053 C CA . MET A 1 264 ? -11.401 -9.556 -35.074 1.00 9.19 480 MET A CA 1
ATOM 4054 C C . MET A 1 264 ? -10.591 -10.504 -34.183 1.00 8.92 480 MET A C 1
ATOM 4055 O O . MET A 1 264 ? -10.111 -10.111 -33.117 1.00 9.37 480 MET A O 1
ATOM 4069 N N . PRO A 1 265 ? -10.419 -11.762 -34.597 1.00 9.46 481 PRO A N 1
ATOM 4070 C CA . PRO A 1 265 ? -9.570 -12.678 -33.819 1.00 10.43 481 PRO A CA 1
ATOM 4071 C C . PRO A 1 265 ? -8.162 -12.124 -33.689 1.00 9.59 481 PRO A C 1
ATOM 4072 O O . PRO A 1 265 ? -7.649 -11.489 -34.610 1.00 9.63 481 PRO A O 1
ATOM 4083 N N . ASN A 1 266 ? -7.537 -12.380 -32.533 1.00 10.17 482 ASN A N 1
ATOM 4084 C CA . ASN A 1 266 ? -6.205 -11.842 -32.264 1.00 10.04 482 ASN A CA 1
ATOM 4085 C C . ASN A 1 266 ? -5.203 -12.234 -33.337 1.00 11.88 482 ASN A C 1
ATOM 4086 O O . ASN A 1 266 ? -4.279 -11.467 -33.629 1.00 12.07 482 ASN A O 1
ATOM 4097 N N . ALA A 1 267 ? -5.348 -13.429 -33.914 1.00 11.29 483 ALA A N 1
ATOM 4098 C CA . ALA A 1 267 ? -4.403 -13.872 -34.928 1.00 12.68 483 ALA A CA 1
ATOM 4099 C C . ALA A 1 267 ? -4.431 -12.991 -36.168 1.00 14.54 483 ALA A C 1
ATOM 4100 O O . ALA A 1 267 ? -3.425 -12.923 -36.882 1.00 16.40 483 ALA A O 1
ATOM 4107 N N . PHE A 1 268 ? -5.550 -12.311 -36.436 1.00 12.39 484 PHE A N 1
ATOM 4108 C CA . PHE A 1 268 ? -5.715 -11.514 -37.645 1.00 12.18 484 PHE A CA 1
ATOM 4109 C C . PHE A 1 268 ? -5.896 -10.028 -37.395 1.00 12.73 484 PHE A C 1
ATOM 4110 O O . PHE A 1 268 ? -5.745 -9.242 -38.339 1.00 14.15 484 PHE A O 1
ATOM 4127 N N . ALA A 1 269 ? -6.206 -9.620 -36.171 1.00 9.96 485 ALA A N 1
ATOM 4128 C CA . ALA A 1 269 ? -6.668 -8.261 -35.935 1.00 9.47 485 ALA A CA 1
ATOM 4129 C C . ALA A 1 269 ? -5.542 -7.259 -36.171 1.00 9.81 485 ALA A C 1
ATOM 4130 O O . ALA A 1 269 ? -4.392 -7.503 -35.784 1.00 11.69 485 ALA A O 1
ATOM 4137 N N . PRO A 1 270 ? -5.840 -6.122 -36.785 1.00 10.03 486 PRO A N 1
ATOM 4138 C CA . PRO A 1 270 ? -4.815 -5.090 -36.965 1.00 10.23 486 PRO A CA 1
ATOM 4139 C C . PRO A 1 270 ? -4.450 -4.439 -35.641 1.00 8.91 486 PRO A C 1
ATOM 4140 O O . PRO A 1 270 ? -5.201 -4.477 -34.662 1.00 9.70 486 PRO A O 1
ATOM 4151 N N . LYS A 1 271 ? -3.269 -3.812 -35.639 1.00 9.91 487 LYS A N 1
ATOM 4152 C CA . LYS A 1 271 ? -2.741 -3.204 -34.422 1.00 10.10 487 LYS A CA 1
ATOM 4153 C C . LYS A 1 271 ? -3.700 -2.184 -33.832 1.00 8.89 487 LYS A C 1
ATOM 4154 O O . LYS A 1 271 ? -3.749 -2.018 -32.608 1.00 9.56 487 LYS A O 1
ATOM 4173 N N . GLU A 1 272 ? -4.476 -1.508 -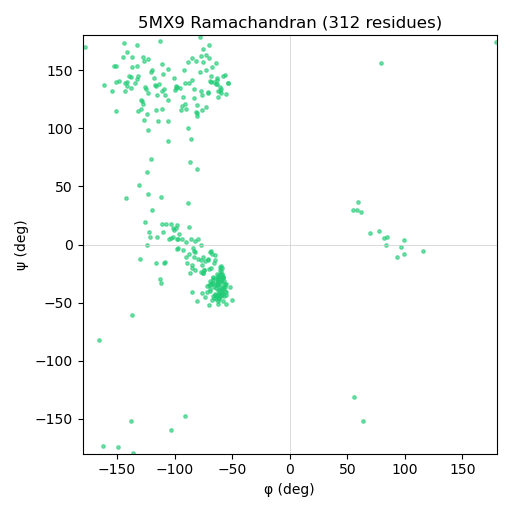34.684 1.00 9.18 488 GLU A N 1
ATOM 4174 C CA . GLU A 1 272 ? -5.426 -0.500 -34.222 1.00 9.21 488 GLU A CA 1
ATOM 4175 C C . GLU A 1 272 ? -6.442 -1.065 -33.234 1.00 8.37 488 GLU A C 1
ATOM 4176 O O . GLU A 1 272 ? -6.972 -0.317 -32.403 1.00 8.82 488 GLU A O 1
ATOM 4188 N N . GLN A 1 273 ? -6.759 -2.361 -33.331 1.00 8.29 489 GLN A N 1
ATOM 4189 C CA . GLN A 1 273 ? -7.708 -2.979 -32.410 1.00 7.87 489 GLN A CA 1
ATOM 4190 C C . GLN A 1 273 ? -7.076 -3.417 -31.094 1.00 7.90 489 GLN A C 1
ATOM 4191 O O . GLN A 1 273 ? -7.811 -3.746 -30.157 1.00 7.90 489 GLN A O 1
ATOM 4205 N N . ARG A 1 274 ? -5.745 -3.413 -30.995 1.00 7.88 490 ARG A N 1
ATOM 4206 C CA . ARG A 1 274 ? -5.030 -3.913 -29.825 1.00 7.87 490 ARG A CA 1
ATOM 4207 C C . ARG A 1 274 ? -4.302 -2.840 -29.026 1.00 7.63 490 ARG A C 1
ATOM 4208 O O . ARG A 1 274 ? -4.140 -3.001 -27.815 1.00 8.41 490 ARG A O 1
ATOM 4229 N N . ALA A 1 275 ? -3.844 -1.763 -29.656 1.00 8.31 491 ALA A N 1
ATOM 4230 C CA . ALA A 1 275 ? -3.052 -0.755 -28.955 1.00 8.23 491 ALA A CA 1
ATOM 4231 C C . ALA A 1 275 ? -3.996 0.174 -28.205 1.00 7.91 491 ALA A C 1
ATOM 4232 O O . ALA A 1 275 ? -4.769 0.908 -28.830 1.00 8.50 491 ALA A O 1
ATOM 4239 N N . VAL A 1 276 ? -3.940 0.141 -26.875 1.00 7.32 492 VAL A N 1
ATOM 4240 C CA . VAL A 1 276 ? -4.911 0.837 -26.030 1.00 7.22 492 VAL A CA 1
ATOM 4241 C C . VAL A 1 276 ? -4.239 1.860 -25.126 1.00 7.32 492 VAL A C 1
ATOM 4242 O O . VAL A 1 276 ? -3.103 1.643 -24.682 1.00 8.21 492 VAL A O 1
ATOM 4255 N N . PRO A 1 277 ? -4.908 2.960 -24.799 1.00 7.54 493 PRO A N 1
ATOM 4256 C CA . PRO A 1 277 ? -4.374 3.874 -23.793 1.00 7.26 493 PRO A CA 1
ATOM 4257 C C . PRO A 1 277 ? -4.554 3.317 -22.393 1.00 6.95 493 PRO A C 1
ATOM 4258 O O . PRO A 1 277 ? -5.428 2.492 -22.118 1.00 7.96 493 PRO A O 1
ATOM 4269 N N . ALA A 1 278 ? -3.707 3.815 -21.501 1.00 7.91 494 ALA A N 1
ATOM 4270 C CA . ALA A 1 278 ? -3.832 3.577 -20.072 1.00 6.99 494 ALA A CA 1
ATOM 4271 C C . ALA A 1 278 ? -3.295 4.799 -19.343 1.00 7.03 494 ALA A C 1
ATOM 4272 O O . ALA A 1 278 ? -2.302 5.397 -19.771 1.00 7.98 494 ALA A O 1
ATOM 4279 N N . PHE A 1 279 ? -3.972 5.177 -18.253 1.00 7.75 495 PHE A N 1
ATOM 4280 C CA . PHE A 1 279 ? -3.561 6.307 -17.436 1.00 7.64 495 PHE A CA 1
ATOM 4281 C C . PHE A 1 279 ? -3.589 5.896 -15.974 1.00 7.61 495 PHE A C 1
ATOM 4282 O O . PHE A 1 279 ? -4.355 5.008 -15.578 1.00 8.11 495 PHE A O 1
ATOM 4299 N N . PHE A 1 280 ? -2.759 6.559 -15.168 1.00 8.25 496 PHE A N 1
ATOM 4300 C CA . PHE A 1 280 ? -2.776 6.355 -13.727 1.00 8.26 496 PHE A CA 1
ATOM 4301 C C . PHE A 1 280 ? -2.561 7.686 -13.026 1.00 8.82 496 PHE A C 1
ATOM 4302 O O . PHE A 1 280 ? -1.689 8.464 -13.422 1.00 10.44 496 PHE A O 1
ATOM 4319 N N . TRP A 1 281 ? -3.340 7.935 -11.974 1.00 8.44 497 TRP A N 1
ATOM 4320 C CA . TRP A 1 281 ? -3.178 9.121 -11.144 1.00 9.26 497 TRP A CA 1
ATOM 4321 C C . TRP A 1 281 ? -3.331 8.729 -9.679 1.00 9.08 497 TRP A C 1
ATOM 4322 O O . TRP A 1 281 ? -4.138 7.854 -9.350 1.00 9.09 497 TRP A O 1
ATOM 4343 N N . SER A 1 282 ? -2.562 9.370 -8.797 1.00 9.51 498 SER A N 1
ATOM 4344 C CA . SER A 1 282 ? -2.817 9.244 -7.367 1.00 10.06 498 SER A CA 1
ATOM 4345 C C . SER A 1 282 ? -2.496 10.574 -6.708 1.00 10.91 498 SER A C 1
ATOM 4346 O O . SER A 1 282 ? -1.793 11.412 -7.276 1.00 11.89 498 SER A O 1
ATOM 4354 N N . ASN A 1 283 ? -3.026 10.775 -5.500 1.00 11.05 499 ASN A N 1
ATOM 4355 C CA . ASN A 1 283 ? -2.832 12.066 -4.850 1.00 12.42 499 ASN A CA 1
ATOM 4356 C C . ASN A 1 283 ? -1.445 12.232 -4.244 1.00 13.29 499 ASN A C 1
ATOM 4357 O O . ASN A 1 283 ? -0.991 13.370 -4.087 1.00 16.23 499 ASN A O 1
ATOM 4368 N N . ASN A 1 284 ? -0.753 11.144 -3.924 1.00 13.89 500 ASN A N 1
ATOM 4369 C CA . ASN A 1 284 ? 0.570 11.257 -3.321 1.00 16.20 500 ASN A CA 1
ATOM 4370 C C . ASN A 1 284 ? 1.415 10.055 -3.745 1.00 16.41 500 ASN A C 1
ATOM 4371 O O . ASN A 1 284 ? 0.987 9.224 -4.553 1.00 16.48 500 ASN A O 1
ATOM 4382 N N . THR A 1 285 ? 2.617 9.948 -3.174 1.00 17.10 501 THR A N 1
ATOM 4383 C CA . THR A 1 285 ? 3.582 8.933 -3.580 1.00 20.45 501 THR A CA 1
ATOM 4384 C C . THR A 1 285 ? 3.412 7.605 -2.849 1.00 19.05 501 THR A C 1
ATOM 4385 O O . THR A 1 285 ? 4.324 6.771 -2.889 1.00 20.48 501 THR A O 1
ATOM 4396 N N . THR A 1 286 ? 2.273 7.384 -2.185 1.00 16.65 502 THR A N 1
ATOM 4397 C CA . THR A 1 286 ? 1.959 6.035 -1.731 1.00 14.67 502 THR A CA 1
ATOM 4398 C C . THR A 1 286 ? 2.064 5.053 -2.889 1.00 14.66 502 THR A C 1
ATOM 4399 O O . THR A 1 286 ? 2.520 3.914 -2.715 1.00 16.51 502 THR A O 1
ATOM 4410 N N . PHE A 1 287 ? 1.667 5.490 -4.085 1.00 13.24 503 PHE A N 1
ATOM 4411 C CA . PHE A 1 287 ? 1.827 4.732 -5.316 1.00 12.96 503 PHE A CA 1
ATOM 4412 C C . PHE A 1 287 ? 2.726 5.506 -6.267 1.00 14.07 503 PHE A C 1
ATOM 4413 O O . PHE A 1 287 ? 2.679 6.738 -6.314 1.00 16.97 503 PHE A O 1
ATOM 4430 N N . LYS A 1 288 ? 3.536 4.798 -6.992 1.00 12.97 504 LYS A N 1
ATOM 4431 C CA . LYS A 1 288 ? 4.468 5.371 -7.991 1.00 13.35 504 LYS A CA 1
ATOM 4432 C C . LYS A 1 288 ? 4.291 4.613 -9.327 1.00 12.36 504 LYS A C 1
ATOM 4433 O O . LYS A 1 288 ? 4.420 3.427 -9.371 1.00 14.06 504 LYS A O 1
ATOM 4452 N N . PRO A 1 289 ? 4.006 5.318 -10.403 1.00 12.00 505 PRO A N 1
ATOM 4453 C CA . PRO A 1 289 ? 3.846 4.621 -11.680 1.00 10.93 505 PRO A CA 1
ATOM 4454 C C . PRO A 1 289 ? 5.165 4.032 -12.144 1.00 10.42 505 PRO A C 1
ATOM 4455 O O . PRO A 1 289 ? 6.246 4.542 -11.838 1.00 12.35 505 PRO A O 1
ATOM 4466 N N . THR A 1 290 ? 5.064 2.969 -12.914 1.00 10.63 506 THR A N 1
ATOM 4467 C CA . THR A 1 290 ? 6.207 2.452 -13.630 1.00 10.75 506 THR A CA 1
ATOM 4468 C C . THR A 1 290 ? 6.457 3.396 -14.828 1.00 9.65 506 THR A C 1
ATOM 4469 O O . THR A 1 290 ? 5.651 4.260 -15.127 1.00 10.70 506 THR A O 1
ATOM 4480 N N . ALA A 1 291 ? 7.617 3.219 -15.462 1.00 10.01 507 ALA A N 1
ATOM 4481 C CA . ALA A 1 291 ? 7.993 4.072 -16.582 1.00 10.04 507 ALA A CA 1
ATOM 4482 C C . ALA A 1 291 ? 6.903 4.096 -17.642 1.00 9.86 507 ALA A C 1
ATOM 4483 O O . ALA A 1 291 ? 6.317 3.065 -17.984 1.00 9.32 507 ALA A O 1
ATOM 4490 N N . SER A 1 292 ? 6.669 5.288 -18.190 1.00 9.64 508 SER A N 1
ATOM 4491 C CA A SER A 1 292 ? 5.560 5.484 -19.116 0.52 10.13 508 SER A CA 1
ATOM 4492 C CA B SER A 1 292 ? 5.565 5.491 -19.122 0.48 10.20 508 SER A CA 1
ATOM 4493 C C . SER A 1 292 ? 5.691 4.629 -20.371 1.00 9.69 508 SER A C 1
ATOM 4494 O O . SER A 1 292 ? 4.672 4.268 -20.978 1.00 10.52 508 SER A O 1
ATOM 4509 N N . ASP A 1 293 ? 6.920 4.306 -20.787 1.00 10.27 509 ASP A N 1
ATOM 4510 C CA . ASP A 1 293 ? 7.131 3.526 -22.001 1.00 10.39 509 ASP A CA 1
ATOM 4511 C C . ASP A 1 293 ? 7.367 2.042 -21.738 1.00 10.41 509 ASP A C 1
ATOM 4512 O O . ASP A 1 293 ? 7.818 1.327 -22.639 1.00 12.22 509 ASP A O 1
ATOM 4521 N N . THR A 1 294 ? 7.076 1.562 -20.532 1.00 9.93 510 THR A N 1
ATOM 4522 C CA . THR A 1 294 ? 7.201 0.139 -20.253 1.00 10.31 510 THR A CA 1
ATOM 4523 C C . THR A 1 294 ? 6.273 -0.633 -21.178 1.00 9.78 510 THR A C 1
ATOM 4524 O O . THR A 1 294 ? 5.096 -0.288 -21.328 1.00 9.85 510 THR A O 1
ATOM 4535 N N . VAL A 1 295 ? 6.795 -1.682 -21.807 1.00 10.14 511 VAL A N 1
ATOM 4536 C CA . VAL A 1 295 ? 5.946 -2.515 -22.653 1.00 9.70 511 VAL A CA 1
ATOM 4537 C C . VAL A 1 295 ? 5.022 -3.340 -21.766 1.00 9.73 511 VAL A C 1
ATOM 4538 O O . VAL A 1 295 ? 5.477 -4.157 -20.956 1.00 10.65 511 VAL A O 1
ATOM 4551 N N . LEU A 1 296 ? 3.715 -3.126 -21.915 1.00 8.77 512 LEU A N 1
ATOM 4552 C CA . LEU A 1 296 ? 2.730 -3.684 -21.000 1.00 9.28 512 LEU A CA 1
ATOM 4553 C C . LEU A 1 296 ? 1.544 -4.232 -21.778 1.00 8.07 512 LEU A C 1
ATOM 4554 O O . LEU A 1 296 ? 1.307 -3.876 -22.936 1.00 8.41 512 LEU A O 1
ATOM 4570 N N . THR A 1 297 ? 0.787 -5.097 -21.112 1.00 8.52 513 THR A N 1
ATOM 4571 C CA . THR A 1 297 ? -0.432 -5.653 -21.672 1.00 7.94 513 THR A CA 1
ATOM 4572 C C . THR A 1 297 ? -1.506 -5.629 -20.596 1.00 7.42 513 THR A C 1
ATOM 4573 O O . THR A 1 297 ? -1.276 -5.199 -19.460 1.00 8.08 513 THR A O 1
ATOM 4584 N N . HIS A 1 298 ? -2.695 -6.126 -20.944 1.00 7.68 514 HIS A N 1
ATOM 4585 C CA . HIS A 1 298 ? -3.734 -6.298 -19.933 1.00 7.66 514 HIS A CA 1
ATOM 4586 C C . HIS A 1 298 ? -3.300 -7.221 -18.798 1.00 7.36 514 HIS A C 1
ATOM 4587 O O . HIS A 1 298 ? -3.902 -7.168 -17.719 1.00 7.46 514 HIS A O 1
ATOM 4601 N N . ASP A 1 299 ? -2.276 -8.061 -19.009 1.00 7.92 515 ASP A N 1
ATOM 4602 C CA . ASP A 1 299 ? -1.769 -8.903 -17.928 1.00 8.14 515 ASP A CA 1
ATOM 4603 C C . ASP A 1 299 ? -1.261 -8.078 -16.750 1.00 8.30 515 ASP A C 1
ATOM 4604 O O . ASP A 1 299 ? -1.111 -8.618 -15.647 1.00 9.38 515 ASP A O 1
ATOM 4613 N N . ALA A 1 300 ? -0.972 -6.790 -16.961 1.00 8.10 516 ALA A N 1
ATOM 4614 C CA . ALA A 1 300 ? -0.507 -5.913 -15.894 1.00 8.20 516 ALA A CA 1
ATOM 4615 C C . ALA A 1 300 ? -1.622 -5.450 -14.964 1.00 7.96 516 ALA A C 1
ATOM 4616 O O . ALA A 1 300 ? -1.324 -4.910 -13.893 1.00 8.28 516 ALA A O 1
ATOM 4623 N N . ILE A 1 301 ? -2.889 -5.640 -15.331 1.00 7.87 517 ILE A N 1
ATOM 4624 C CA . ILE A 1 301 ? -3.978 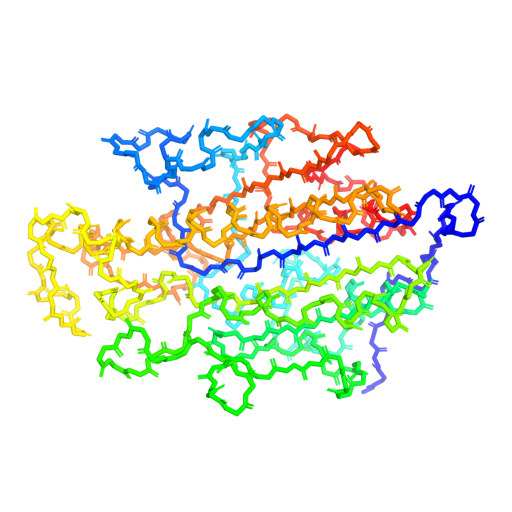-5.078 -14.532 1.00 7.86 517 ILE A CA 1
ATOM 4625 C C . ILE A 1 301 ? -4.106 -5.793 -13.189 1.00 7.42 517 ILE A C 1
ATOM 4626 O O . ILE A 1 301 ? -4.142 -5.148 -12.134 1.00 7.73 517 ILE A O 1
ATOM 4642 N N . THR A 1 302 ? -4.193 -7.125 -13.207 1.00 7.64 518 THR A N 1
ATOM 4643 C CA . THR A 1 302 ? -4.340 -7.869 -11.957 1.00 8.10 518 THR A CA 1
ATOM 4644 C C . THR A 1 302 ? -3.233 -7.567 -10.959 1.00 8.57 518 THR A C 1
ATOM 4645 O O . THR A 1 302 ? -3.550 -7.233 -9.804 1.00 8.29 518 THR A O 1
ATOM 4656 N N . PRO A 1 303 ? -1.945 -7.635 -11.314 1.00 8.28 519 PRO A N 1
ATOM 4657 C CA . PRO A 1 303 ? -0.924 -7.252 -10.329 1.00 9.07 519 PRO A CA 1
ATOM 4658 C C . PRO A 1 303 ? -1.010 -5.799 -9.895 1.00 8.57 519 PRO A C 1
ATOM 4659 O O . PRO A 1 303 ? -0.666 -5.502 -8.745 1.00 9.28 519 PRO A O 1
ATOM 4670 N N . THR A 1 304 ? -1.450 -4.885 -10.770 1.00 8.50 520 THR A N 1
ATOM 4671 C CA . THR A 1 304 ? -1.639 -3.495 -10.353 1.00 8.36 520 THR A CA 1
ATOM 4672 C C . THR A 1 304 ? -2.701 -3.387 -9.267 1.00 8.22 520 THR A C 1
ATOM 4673 O O . THR A 1 304 ? -2.496 -2.724 -8.243 1.00 8.63 520 THR A O 1
ATOM 4684 N N . LEU A 1 305 ? -3.859 -4.018 -9.487 1.00 7.93 521 LEU A N 1
ATOM 4685 C CA . LEU A 1 305 ? -4.934 -3.952 -8.504 1.00 7.93 521 LEU A CA 1
ATOM 4686 C C . LEU A 1 305 ? -4.508 -4.564 -7.173 1.00 7.52 521 LEU A C 1
ATOM 4687 O O . LEU A 1 305 ? -4.832 -4.030 -6.106 1.00 9.34 521 LEU A O 1
ATOM 4703 N N . LEU A 1 306 ? -3.763 -5.671 -7.209 1.00 8.50 522 LEU A N 1
ATOM 4704 C CA . LEU A 1 306 ? -3.255 -6.244 -5.965 1.00 8.91 522 LEU A CA 1
ATOM 4705 C C . LEU A 1 306 ? -2.290 -5.286 -5.269 1.00 8.41 522 LEU A C 1
ATOM 4706 O O . LEU A 1 306 ? -2.394 -5.058 -4.057 1.00 9.27 522 LEU A O 1
ATOM 4722 N N . LYS A 1 307 ? -1.340 -4.717 -6.021 1.00 8.82 523 LYS A N 1
ATOM 4723 C CA . LYS A 1 307 ? -0.365 -3.814 -5.415 1.00 9.39 523 LYS A CA 1
ATOM 4724 C C . LYS A 1 307 ? -1.029 -2.579 -4.822 1.00 8.44 523 LYS A C 1
ATOM 4725 O O . LYS A 1 307 ? -0.575 -2.066 -3.791 1.00 9.49 523 LYS A O 1
ATOM 4744 N N . LEU A 1 308 ? -2.093 -2.082 -5.458 1.00 8.63 524 LEU A N 1
ATOM 4745 C CA . LEU A 1 308 ? -2.785 -0.907 -4.932 1.00 8.61 524 LEU A CA 1
ATOM 4746 C C . LEU A 1 308 ? -3.284 -1.129 -3.511 1.00 8.43 524 LEU A C 1
ATOM 4747 O O . LEU A 1 308 ? -3.410 -0.170 -2.740 1.00 9.95 524 LEU A O 1
ATOM 4763 N N . PHE A 1 309 ? -3.569 -2.379 -3.145 1.00 8.57 525 PHE A N 1
ATOM 4764 C CA . PHE A 1 309 ? -4.064 -2.703 -1.813 1.00 9.41 525 PHE A CA 1
ATOM 4765 C C . PHE A 1 309 ? -3.052 -3.487 -0.985 1.00 8.79 525 PHE A C 1
ATOM 4766 O O . PHE A 1 309 ? -3.418 -4.085 0.031 1.00 10.05 525 PHE A O 1
ATOM 4783 N N . ASP A 1 310 ? -1.780 -3.465 -1.390 1.00 8.84 526 ASP A N 1
ATOM 4784 C CA . ASP A 1 310 ? -0.703 -4.139 -0.659 1.00 10.15 526 ASP A CA 1
ATOM 4785 C C . ASP A 1 310 ? -0.961 -5.638 -0.527 1.00 9.39 526 ASP A C 1
ATOM 4786 O O . ASP A 1 310 ? -0.643 -6.247 0.494 1.00 11.45 526 ASP A O 1
ATOM 4795 N N . VAL A 1 311 ? -1.543 -6.244 -1.558 1.00 9.85 527 VAL A N 1
ATOM 4796 C CA . VAL A 1 311 ? -1.793 -7.681 -1.570 1.00 9.89 527 VAL A CA 1
ATOM 4797 C C . VAL A 1 311 ? -0.698 -8.361 -2.378 1.00 10.28 527 VAL A C 1
ATOM 4798 O O . VAL A 1 311 ? -0.360 -7.909 -3.481 1.00 11.68 527 VAL A O 1
ATOM 4811 N N . THR A 1 312 ? -0.143 -9.441 -1.833 1.00 11.73 528 THR A N 1
ATOM 4812 C CA . THR A 1 312 ? 0.796 -10.284 -2.559 1.00 12.79 528 THR A CA 1
ATOM 4813 C C . THR A 1 312 ? 0.153 -11.629 -2.869 1.00 12.91 528 THR A C 1
ATOM 4814 O O . THR A 1 312 ? -0.669 -12.137 -2.099 1.00 15.82 528 THR A O 1
ATOM 4825 N N . ALA A 1 313 ? 0.529 -12.198 -4.012 1.00 14.08 529 ALA A N 1
ATOM 4826 C CA . ALA A 1 313 ? 0.003 -13.484 -4.447 1.00 15.60 529 ALA A CA 1
ATOM 4827 C C . ALA A 1 313 ? 1.023 -14.123 -5.375 1.00 16.37 529 ALA A C 1
ATOM 4828 O O . ALA A 1 313 ? 1.501 -13.473 -6.310 1.00 16.79 529 ALA A O 1
ATOM 4835 N N . GLY A 1 314 ? 1.325 -15.399 -5.128 1.00 15.00 530 GLY A N 1
ATOM 4836 C CA . GLY A 1 314 ? 2.374 -16.076 -5.875 1.00 17.15 530 GLY A CA 1
ATOM 4837 C C . GLY A 1 314 ? 2.162 -16.076 -7.378 1.00 15.28 530 GLY A C 1
ATOM 4838 O O . GLY A 1 314 ? 3.126 -15.979 -8.148 1.00 17.17 530 GLY A O 1
ATOM 4842 N N . LYS A 1 315 ? 0.906 -16.174 -7.818 1.00 13.30 531 LYS A N 1
ATOM 4843 C CA . LYS A 1 315 ? 0.616 -16.365 -9.235 1.00 15.50 531 LYS A CA 1
ATOM 4844 C C . LYS A 1 315 ? 1.097 -15.196 -10.086 1.00 15.62 531 LYS A C 1
ATOM 4845 O O . LYS A 1 315 ? 1.433 -15.384 -11.262 1.00 17.53 531 LYS A O 1
ATOM 4864 N N . VAL A 1 316 ? 1.150 -13.993 -9.541 1.00 13.33 532 VAL A N 1
ATOM 4865 C CA . VAL A 1 316 ? 1.505 -12.850 -10.390 1.00 15.34 532 VAL A CA 1
ATOM 4866 C C . VAL A 1 316 ? 2.665 -12.055 -9.831 1.00 19.12 532 VAL A C 1
ATOM 4867 O O . VAL A 1 316 ? 2.870 -10.900 -10.231 1.00 21.63 532 VAL A O 1
ATOM 4880 N N . LYS A 1 317 ? 3.440 -12.668 -8.946 1.00 20.17 533 LYS A N 1
ATOM 4881 C CA . LYS A 1 317 ? 4.443 -11.870 -8.241 1.00 28.38 533 LYS A CA 1
ATOM 4882 C C . LYS A 1 317 ? 5.622 -11.387 -9.102 1.00 24.55 533 LYS A C 1
ATOM 4883 O O . LYS A 1 317 ? 6.293 -10.434 -8.715 1.00 35.52 533 LYS A O 1
ATOM 4902 N N . ASP A 1 318 ? 5.901 -12.017 -10.234 1.00 23.83 534 ASP A N 1
ATOM 4903 C CA . ASP A 1 318 ? 6.957 -11.462 -11.091 1.00 28.00 534 ASP A CA 1
ATOM 4904 C C . ASP A 1 318 ? 6.430 -10.661 -12.314 1.00 20.70 534 ASP A C 1
ATOM 4905 O O . ASP A 1 318 ? 7.181 -10.313 -13.214 1.00 24.73 534 ASP A O 1
ATOM 4914 N N . ARG A 1 319 ? 5.149 -10.312 -12.309 1.00 17.15 535 ARG A N 1
ATOM 4915 C CA . ARG A 1 319 ? 4.590 -9.587 -13.421 1.00 16.27 535 ARG A CA 1
ATOM 4916 C C . ARG A 1 319 ? 4.815 -8.116 -13.303 1.00 15.57 535 ARG A C 1
ATOM 4917 O O . ARG A 1 319 ? 4.607 -7.507 -12.252 1.00 17.51 535 ARG A O 1
ATOM 4938 N N . ALA A 1 320 ? 5.081 -7.542 -14.440 1.00 15.50 536 ALA A N 1
ATOM 4939 C CA . ALA A 1 320 ? 5.101 -6.093 -14.589 1.00 16.91 536 ALA A CA 1
ATOM 4940 C C . ALA A 1 320 ? 3.720 -5.511 -14.310 1.00 12.91 536 ALA A C 1
ATOM 4941 O O . ALA A 1 320 ? 2.698 -6.101 -14.664 1.00 13.65 536 ALA A O 1
ATOM 4948 N N . ALA A 1 321 ? 3.693 -4.342 -13.675 1.00 12.30 537 ALA A N 1
ATOM 4949 C CA . ALA A 1 321 ? 2.451 -3.668 -13.320 1.00 10.27 537 ALA A CA 1
ATOM 4950 C C . ALA A 1 321 ? 2.542 -2.200 -13.718 1.00 10.19 537 ALA A C 1
ATOM 4951 O O . ALA A 1 321 ? 3.599 -1.704 -14.115 1.00 11.06 537 ALA A O 1
ATOM 4958 N N . PHE A 1 322 ? 1.412 -1.500 -13.618 1.00 8.77 538 PHE A N 1
ATOM 4959 C CA . PHE A 1 322 ? 1.388 -0.067 -13.892 1.00 8.91 538 PHE A CA 1
ATOM 4960 C C . PHE A 1 322 ? 1.973 0.758 -12.753 1.00 9.24 538 PHE A C 1
ATOM 4961 O O . PHE A 1 322 ? 2.283 1.939 -12.954 1.00 9.59 538 PHE A O 1
ATOM 4978 N N . ILE A 1 323 ? 2.091 0.179 -11.557 1.00 9.34 539 ILE A N 1
ATOM 4979 C CA . ILE A 1 323 ? 2.748 0.837 -10.438 1.00 9.41 539 ILE A CA 1
ATOM 4980 C C . ILE A 1 323 ? 3.882 -0.044 -9.938 1.00 11.50 539 ILE A C 1
ATOM 4981 O O . ILE A 1 323 ? 3.931 -1.252 -10.187 1.00 11.31 539 ILE A O 1
ATOM 4997 N N . GLN A 1 324 ? 4.801 0.591 -9.227 1.00 10.97 540 GLN A N 1
ATOM 4998 C CA . GLN A 1 324 ? 5.967 -0.085 -8.692 1.00 12.56 540 GLN A CA 1
ATOM 4999 C C . GLN A 1 324 ? 5.600 -0.881 -7.450 1.00 13.68 540 GLN A C 1
ATOM 5000 O O . GLN A 1 324 ? 4.627 -0.560 -6.756 1.00 14.39 540 GLN A O 1
#

Nearest PDB structures (foldseek):
  5mx9-assembly1_A  TM=1.003E+00  e=1.140E-76  Escherichia coli
  6li5-assembly1_A  TM=9.985E-01  e=1.885E-67  Escherichia coli
  5gov-assembly1_A  TM=9.940E-01  e=1.526E-65  Escherichia coli
  5lrm-assembly1_A  TM=9.950E-01  e=4.590E-64  Escherichia coli
  6bnc-assembly2_B  TM=9.829E-01  e=6.305E-55  Moraxella sp. HMSC061H09

InterPro domains:
  IPR000917 Sulfatase, N-terminal [PF00884] (237-525)
  IPR012549 Phosphoethanolamine transferase, N-terminal [PF08019] (59-205)
  IPR017850 Alkaline-phosphatase-like, core domain superfamily [G3DSA:3.40.720.10] (215-538)
  IPR017850 Alkaline-phosphatase-like, core domain superfamily [SSF53649] (234-527)
  IPR040423 Phosphoethanolamine transferase [PTHR30443] (16-531)
  IPR058129 Phosphatidylethanolamine transferase Mcr-2 [NF012159] (1-538)
  IPR058130 Phosphoethanolamine transferase, C-terminal domain [cd16017] (234-526)